Protein AF-A0A7C1C1Z9-F1 (afdb_monomer_lite)

Sequence (190 aa):
MNNARRAIGIFIRGLFMGAADIIPGISGGTIAFITGIYEELVFAIKSIDLRIVFYLPLAIVNERYYRRFKEGLRSINFAFLLPLLAGIVLSFLSLVHIVGFLIDNYRVSLYAFFFGLILSSAFVLYARVEHKSFLHLIPVLLGFLFAYVFLGFEGLELNHTLPIIFISGAVTICAMILPGISGAFILLFL

Structure (mmCIF, N/CA/C/O backbone):
data_AF-A0A7C1C1Z9-F1
#
_entry.id   AF-A0A7C1C1Z9-F1
#
loop_
_atom_site.group_PDB
_atom_site.id
_atom_site.type_symbol
_atom_site.label_atom_id
_atom_site.label_alt_id
_atom_site.label_comp_id
_atom_site.label_asym_id
_atom_site.label_entity_id
_atom_site.label_seq_id
_atom_site.pdbx_PDB_ins_code
_atom_site.Cartn_x
_atom_site.Cartn_y
_atom_site.Cartn_z
_atom_site.occupancy
_atom_site.B_iso_or_equiv
_atom_site.auth_seq_id
_atom_site.auth_comp_id
_atom_site.auth_asym_id
_atom_site.auth_atom_id
_atom_site.pdbx_PDB_model_num
ATOM 1 N N . MET A 1 1 ? -26.655 -5.960 2.783 1.00 56.50 1 MET A N 1
ATOM 2 C CA . MET A 1 1 ? -25.653 -6.976 2.372 1.00 56.50 1 MET A CA 1
ATOM 3 C C . MET A 1 1 ? -25.352 -7.854 3.580 1.00 56.50 1 MET A C 1
ATOM 5 O O . MET A 1 1 ? -25.094 -7.284 4.628 1.00 56.50 1 MET A O 1
ATOM 9 N N . ASN A 1 2 ? -25.398 -9.190 3.483 1.00 77.50 2 ASN A N 1
ATOM 10 C CA . ASN A 1 2 ? -24.993 -10.050 4.609 1.00 77.50 2 ASN A CA 1
ATOM 11 C C . ASN A 1 2 ? -23.553 -9.723 5.028 1.00 77.50 2 ASN A C 1
ATOM 13 O O . ASN A 1 2 ? -22.681 -9.629 4.160 1.00 77.50 2 ASN A O 1
ATOM 17 N N . ASN A 1 3 ? -23.300 -9.602 6.336 1.00 83.81 3 ASN A N 1
ATOM 18 C CA . ASN A 1 3 ? -21.974 -9.278 6.882 1.00 83.81 3 ASN A CA 1
ATOM 19 C C . ASN A 1 3 ? -20.881 -10.216 6.342 1.00 83.81 3 ASN A C 1
ATOM 21 O O . ASN A 1 3 ? -19.809 -9.753 5.963 1.00 83.81 3 ASN A O 1
ATOM 25 N N . ALA A 1 4 ? -21.193 -11.506 6.176 1.00 88.75 4 ALA A N 1
ATOM 26 C CA . ALA A 1 4 ? -20.287 -12.482 5.570 1.00 88.75 4 ALA A CA 1
ATOM 27 C C . ALA A 1 4 ? -19.948 -12.167 4.100 1.00 88.75 4 ALA A C 1
ATOM 29 O O . ALA A 1 4 ? -18.786 -12.197 3.714 1.00 88.75 4 ALA A O 1
ATOM 30 N N . ARG A 1 5 ? -20.939 -11.799 3.272 1.00 92.25 5 ARG A N 1
ATOM 31 C CA . ARG A 1 5 ? -20.701 -11.454 1.856 1.00 92.25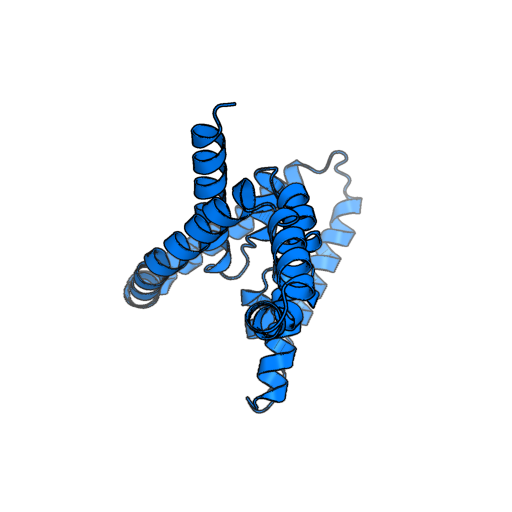 5 ARG A CA 1
ATOM 32 C C . ARG A 1 5 ? -19.828 -10.210 1.718 1.00 92.25 5 ARG A C 1
ATOM 34 O O . ARG A 1 5 ? -18.970 -10.160 0.842 1.00 92.25 5 ARG A O 1
ATOM 41 N N . ARG A 1 6 ? -20.029 -9.217 2.592 1.00 94.06 6 ARG A N 1
ATOM 42 C CA . ARG A 1 6 ? -19.183 -8.019 2.632 1.00 94.06 6 ARG A CA 1
ATOM 43 C C . ARG A 1 6 ? -17.751 -8.372 3.032 1.00 94.06 6 ARG A C 1
ATOM 45 O O . ARG A 1 6 ? -16.834 -7.965 2.330 1.00 94.06 6 ARG A O 1
ATOM 52 N N . ALA A 1 7 ? -17.573 -9.160 4.094 1.00 95.19 7 ALA A N 1
ATOM 53 C CA . ALA A 1 7 ? -16.256 -9.592 4.558 1.00 95.19 7 ALA A CA 1
ATOM 54 C C . ALA A 1 7 ? -15.487 -10.362 3.473 1.00 95.19 7 ALA A C 1
ATOM 56 O O . ALA A 1 7 ? -14.336 -10.039 3.206 1.00 95.19 7 ALA A O 1
ATOM 57 N N . ILE A 1 8 ? -16.143 -11.297 2.776 1.00 96.25 8 ILE A N 1
ATOM 58 C CA . ILE A 1 8 ? -15.551 -12.018 1.636 1.00 96.25 8 ILE A CA 1
ATOM 59 C C . ILE A 1 8 ? -15.152 -11.041 0.522 1.00 96.25 8 ILE A C 1
ATOM 61 O O . ILE A 1 8 ? -14.049 -11.119 -0.009 1.00 96.25 8 ILE A O 1
ATOM 65 N N . GLY A 1 9 ? -16.021 -10.083 0.187 1.00 96.56 9 GLY A N 1
ATOM 66 C CA . GLY A 1 9 ? -15.712 -9.073 -0.824 1.00 96.56 9 GLY A CA 1
ATOM 67 C C . GLY A 1 9 ? -14.519 -8.186 -0.451 1.00 96.56 9 GLY A C 1
ATOM 68 O O . GLY A 1 9 ? -13.752 -7.801 -1.331 1.00 96.56 9 GLY A O 1
ATOM 69 N N . ILE A 1 10 ? -14.355 -7.845 0.827 1.00 97.31 10 ILE A N 1
ATOM 70 C CA . ILE A 1 10 ? -13.206 -7.072 1.318 1.00 97.31 10 ILE A CA 1
ATOM 71 C C . ILE A 1 10 ? -11.943 -7.937 1.305 1.00 97.31 10 ILE A C 1
ATOM 73 O O . ILE A 1 10 ? -10.908 -7.487 0.830 1.00 97.31 10 ILE A O 1
ATOM 77 N N . PHE A 1 11 ? -12.044 -9.191 1.739 1.00 97.62 11 PHE A N 1
ATOM 78 C CA . PHE A 1 11 ? -10.947 -10.154 1.698 1.00 97.62 11 PHE A CA 1
ATOM 79 C C . PHE A 1 11 ? -10.398 -10.350 0.281 1.00 97.62 11 PHE A C 1
ATOM 81 O O . PHE A 1 11 ? -9.191 -10.266 0.074 1.00 97.62 11 PHE A O 1
ATOM 88 N N . ILE A 1 12 ? -11.274 -10.518 -0.714 1.00 96.81 12 ILE A N 1
ATOM 89 C CA . ILE A 1 12 ? -10.872 -10.642 -2.123 1.00 96.81 12 ILE A CA 1
ATOM 90 C C . ILE A 1 12 ? -10.154 -9.378 -2.611 1.00 96.81 12 ILE A C 1
ATOM 92 O O . ILE A 1 12 ? -9.135 -9.472 -3.289 1.00 96.81 12 ILE A O 1
ATOM 96 N N . ARG A 1 13 ? -10.639 -8.185 -2.246 1.00 95.69 13 ARG A N 1
ATOM 97 C CA . ARG A 1 13 ? -9.932 -6.933 -2.563 1.00 95.69 13 ARG A CA 1
ATOM 98 C C . ARG A 1 13 ? -8.566 -6.875 -1.879 1.00 95.69 13 ARG A C 1
ATOM 100 O O . ARG A 1 13 ? -7.605 -6.470 -2.518 1.00 95.69 13 ARG A O 1
ATOM 107 N N . GLY A 1 14 ? -8.471 -7.351 -0.638 1.00 96.31 14 GLY A N 1
ATOM 108 C CA . GLY A 1 14 ? -7.210 -7.513 0.082 1.00 96.31 14 GLY A CA 1
ATOM 109 C C . GLY A 1 14 ? -6.233 -8.436 -0.647 1.00 96.31 14 GLY A C 1
ATOM 110 O O . GLY A 1 14 ? -5.059 -8.099 -0.754 1.00 96.31 14 GLY A O 1
ATOM 111 N N . LEU A 1 15 ? -6.711 -9.544 -1.230 1.00 95.56 15 LEU A N 1
ATOM 112 C CA . LEU A 1 15 ? -5.870 -10.423 -2.049 1.00 95.56 15 LEU A CA 1
ATOM 113 C C . LEU A 1 15 ? -5.268 -9.676 -3.247 1.00 95.56 15 LEU A C 1
ATOM 115 O O . LEU A 1 15 ? -4.060 -9.749 -3.473 1.00 95.56 15 LEU A O 1
ATOM 119 N N . PHE A 1 16 ? -6.096 -8.935 -3.989 1.00 92.25 16 PHE A N 1
ATOM 120 C CA . PHE A 1 16 ? -5.635 -8.138 -5.130 1.00 92.25 16 PHE A CA 1
ATOM 121 C C . PHE A 1 16 ? -4.683 -7.013 -4.716 1.00 92.25 16 PHE A C 1
ATOM 123 O O . PHE A 1 16 ? -3.710 -6.763 -5.421 1.00 92.25 16 PHE A O 1
ATOM 130 N N . MET A 1 17 ? -4.931 -6.360 -3.577 1.00 92.94 17 MET A N 1
ATOM 131 C CA . MET A 1 17 ? -4.020 -5.351 -3.030 1.00 92.94 17 MET A CA 1
ATOM 132 C C . MET A 1 17 ? -2.659 -5.958 -2.677 1.00 92.94 17 MET A C 1
ATOM 134 O O . MET A 1 17 ? -1.643 -5.462 -3.148 1.00 92.94 17 MET A O 1
ATOM 138 N N . GLY A 1 18 ? -2.632 -7.072 -1.937 1.00 91.44 18 GLY A N 1
ATOM 139 C CA . GLY A 1 18 ? -1.377 -7.746 -1.588 1.00 91.44 18 GLY A CA 1
ATOM 140 C C . GLY A 1 18 ? -0.624 -8.280 -2.809 1.00 91.44 18 GLY A C 1
ATOM 141 O O . GLY A 1 18 ? 0.600 -8.248 -2.834 1.00 91.44 18 GLY A O 1
ATOM 142 N N . ALA A 1 19 ? -1.344 -8.705 -3.854 1.00 88.31 19 ALA A N 1
ATOM 143 C CA . ALA A 1 19 ? -0.731 -9.138 -5.108 1.00 88.31 19 ALA A CA 1
ATOM 144 C C . ALA A 1 19 ? -0.084 -7.965 -5.851 1.00 88.31 19 ALA A C 1
ATOM 146 O O . ALA A 1 19 ? 1.013 -8.101 -6.386 1.00 88.31 19 ALA A O 1
ATOM 147 N N . ALA A 1 20 ? -0.758 -6.812 -5.864 1.00 85.38 20 ALA A N 1
ATOM 148 C CA . ALA A 1 20 ? -0.242 -5.587 -6.456 1.00 85.38 20 ALA A CA 1
ATOM 149 C C . ALA A 1 20 ? 1.023 -5.086 -5.747 1.00 85.38 20 ALA A C 1
ATOM 151 O O . ALA A 1 20 ? 1.965 -4.704 -6.429 1.00 85.38 20 ALA A O 1
ATOM 152 N N . ASP A 1 21 ? 1.075 -5.137 -4.414 1.00 85.44 21 ASP A N 1
ATOM 153 C CA . ASP A 1 21 ? 2.209 -4.605 -3.643 1.00 85.44 21 ASP A CA 1
ATOM 154 C C . ASP A 1 21 ? 3.501 -5.435 -3.767 1.00 85.44 21 ASP A C 1
ATOM 156 O O . ASP A 1 21 ? 4.585 -4.923 -3.492 1.00 85.44 21 ASP A O 1
ATOM 160 N N . ILE A 1 22 ? 3.420 -6.694 -4.216 1.00 81.25 22 ILE A N 1
ATOM 161 C CA . ILE A 1 22 ? 4.606 -7.517 -4.530 1.00 81.25 22 ILE A CA 1
ATOM 162 C C . ILE A 1 22 ? 5.261 -7.072 -5.843 1.00 81.25 22 ILE A C 1
ATOM 164 O O . ILE A 1 22 ? 6.452 -7.300 -6.056 1.00 81.25 22 ILE A O 1
ATOM 168 N N . ILE A 1 23 ? 4.487 -6.466 -6.742 1.00 75.31 23 ILE A N 1
ATOM 169 C CA . ILE A 1 23 ? 4.902 -6.172 -8.108 1.00 75.31 23 ILE A CA 1
ATOM 170 C C . ILE A 1 23 ? 5.352 -4.708 -8.184 1.00 75.31 23 ILE A C 1
ATOM 172 O O . ILE A 1 23 ? 4.515 -3.808 -8.070 1.00 75.31 23 ILE A O 1
ATOM 176 N N . PRO A 1 24 ? 6.642 -4.427 -8.443 1.00 69.38 24 PRO A N 1
ATOM 177 C CA . PRO A 1 24 ? 7.110 -3.055 -8.598 1.00 69.38 24 PRO A CA 1
ATOM 178 C C . PRO A 1 24 ? 6.339 -2.333 -9.710 1.00 69.38 24 PRO A C 1
ATOM 180 O O . PRO A 1 24 ? 6.188 -2.852 -10.816 1.00 69.38 24 PRO A O 1
ATOM 183 N N . GLY A 1 25 ? 5.842 -1.130 -9.415 1.00 69.56 25 GLY A N 1
ATOM 184 C CA . GLY A 1 25 ? 5.076 -0.319 -10.370 1.00 69.56 25 GLY A CA 1
ATOM 185 C C . GLY A 1 25 ? 3.562 -0.561 -10.368 1.00 69.56 25 GLY A C 1
ATOM 186 O O . GLY A 1 25 ? 2.833 0.203 -11.000 1.00 69.56 25 GLY A O 1
ATOM 187 N N . ILE A 1 26 ? 3.062 -1.548 -9.618 1.00 77.69 26 ILE A N 1
ATOM 188 C CA . ILE A 1 26 ? 1.636 -1.670 -9.283 1.00 77.69 26 ILE A CA 1
ATOM 189 C C . ILE A 1 26 ? 1.466 -1.244 -7.812 1.00 77.69 26 ILE A C 1
ATOM 191 O O . ILE A 1 26 ? 2.348 -1.459 -6.985 1.00 77.69 26 ILE A O 1
ATOM 195 N N . SER A 1 27 ? 0.378 -0.538 -7.491 1.00 83.25 27 SER A N 1
ATOM 196 C CA . SER A 1 27 ? 0.114 -0.006 -6.144 1.00 83.25 27 SER A CA 1
ATOM 197 C C . SER A 1 27 ? -1.179 -0.593 -5.585 1.00 83.25 27 SER A C 1
ATOM 199 O O . SER A 1 27 ? -2.242 -0.468 -6.210 1.00 83.25 27 SER A O 1
ATOM 201 N N . GLY A 1 28 ? -1.113 -1.199 -4.397 1.00 88.50 28 GLY A N 1
ATOM 202 C CA . GLY A 1 28 ? -2.283 -1.662 -3.654 1.00 88.50 28 GLY A CA 1
ATOM 203 C C . GLY A 1 28 ? -3.275 -0.530 -3.364 1.00 88.50 28 GLY A C 1
ATOM 204 O O . GLY A 1 28 ? -4.486 -0.744 -3.447 1.00 88.50 28 GLY A O 1
ATOM 205 N N . GLY A 1 29 ? -2.796 0.701 -3.151 1.00 88.56 29 GLY A N 1
ATOM 206 C CA . GLY A 1 29 ? -3.636 1.900 -3.033 1.00 88.56 29 GLY A CA 1
ATOM 207 C C . GLY A 1 29 ? -4.470 2.175 -4.293 1.00 88.56 29 GLY A C 1
ATOM 208 O O . GLY A 1 29 ? -5.658 2.494 -4.200 1.00 88.56 29 GLY A O 1
ATOM 209 N N . THR A 1 30 ? -3.905 1.953 -5.487 1.00 86.50 30 THR A N 1
ATOM 210 C CA . THR A 1 30 ? -4.650 2.037 -6.759 1.00 86.50 30 THR A CA 1
ATOM 211 C C . THR A 1 30 ? -5.723 0.958 -6.856 1.00 86.50 30 THR A C 1
ATOM 213 O O . THR A 1 30 ? -6.846 1.243 -7.274 1.00 86.50 30 THR A O 1
ATOM 216 N N . ILE A 1 31 ? -5.418 -0.275 -6.441 1.00 89.50 31 ILE A N 1
ATOM 217 C CA . ILE A 1 31 ? -6.410 -1.359 -6.401 1.00 89.50 31 ILE A CA 1
ATOM 218 C C . ILE A 1 31 ? -7.541 -1.011 -5.430 1.00 89.50 31 ILE A C 1
ATOM 220 O O . ILE A 1 31 ? -8.714 -1.164 -5.779 1.00 89.50 31 ILE A O 1
ATOM 224 N N . ALA A 1 32 ? -7.224 -0.484 -4.247 1.00 92.38 32 ALA A N 1
ATOM 225 C CA . ALA A 1 32 ? -8.223 -0.018 -3.289 1.00 92.38 32 ALA A CA 1
ATOM 226 C C . ALA A 1 32 ? -9.127 1.070 -3.892 1.00 92.38 32 ALA A C 1
ATOM 228 O O . ALA A 1 32 ? -10.346 1.037 -3.700 1.00 92.38 32 ALA A O 1
ATOM 229 N N . PHE A 1 33 ? -8.550 2.000 -4.659 1.00 87.94 33 PHE A N 1
ATOM 230 C CA . PHE A 1 33 ? -9.286 3.076 -5.324 1.00 87.94 33 PHE A CA 1
ATOM 231 C C . PHE A 1 33 ? -10.206 2.545 -6.427 1.00 87.94 33 PHE A C 1
ATOM 233 O O . PHE A 1 33 ? -11.409 2.800 -6.408 1.00 87.94 33 PHE A O 1
ATOM 240 N N . ILE A 1 34 ? -9.676 1.732 -7.346 1.00 85.19 34 ILE A N 1
ATOM 241 C CA . ILE A 1 34 ? -10.447 1.157 -8.460 1.00 85.19 34 ILE A CA 1
ATOM 242 C C . ILE A 1 34 ? -11.571 0.246 -7.950 1.00 85.19 34 ILE A C 1
ATOM 244 O O . ILE A 1 34 ? -12.660 0.231 -8.523 1.00 85.19 34 ILE A O 1
ATOM 248 N N . THR A 1 35 ? -11.333 -0.497 -6.866 1.00 89.62 35 THR A N 1
ATOM 249 C CA . THR A 1 35 ? -12.324 -1.414 -6.274 1.00 89.62 35 THR A CA 1
ATOM 250 C C . THR A 1 35 ? -13.298 -0.741 -5.299 1.00 89.62 35 THR A C 1
ATOM 252 O O . THR A 1 35 ? -14.187 -1.423 -4.767 1.00 89.62 35 THR A O 1
ATOM 255 N N . GLY A 1 36 ? -13.152 0.574 -5.085 1.00 90.38 36 GLY A N 1
ATOM 256 C CA . GLY A 1 36 ? -14.073 1.421 -4.325 1.00 90.38 36 GLY A CA 1
ATOM 257 C C . GLY A 1 36 ? -13.953 1.333 -2.801 1.00 90.38 36 GLY A C 1
ATOM 258 O O . GLY A 1 36 ? -14.889 1.720 -2.111 1.00 90.38 36 GLY A O 1
ATOM 259 N N . ILE A 1 37 ? -12.845 0.809 -2.264 1.00 95.00 37 ILE A N 1
ATOM 260 C CA . ILE A 1 37 ? -12.626 0.676 -0.808 1.00 95.00 37 ILE A CA 1
ATOM 261 C C . ILE A 1 37 ? -11.591 1.652 -0.243 1.00 95.00 37 ILE A C 1
ATOM 263 O O . ILE A 1 37 ? -11.343 1.634 0.959 1.00 95.00 37 ILE A O 1
ATOM 267 N N . TYR A 1 38 ? -10.984 2.487 -1.088 1.00 92.94 38 TYR A N 1
ATOM 268 C CA . TYR A 1 38 ? -9.926 3.416 -0.686 1.00 92.94 38 TYR A CA 1
ATOM 269 C C . TYR A 1 38 ? -10.350 4.365 0.438 1.00 92.94 38 TYR A C 1
ATOM 271 O O . TYR A 1 38 ? -9.675 4.444 1.458 1.00 92.94 38 TYR A O 1
ATOM 279 N N . GLU A 1 39 ? -11.501 5.022 0.297 1.00 92.31 39 GLU A N 1
ATOM 280 C CA . GLU A 1 39 ? -12.005 5.931 1.331 1.00 92.31 39 GLU A CA 1
ATOM 281 C C . GLU A 1 39 ? -12.230 5.194 2.656 1.00 92.31 39 GLU A C 1
ATOM 283 O O . GLU A 1 39 ? -11.778 5.639 3.709 1.00 92.31 39 GLU A O 1
ATOM 288 N N . GLU A 1 40 ? -12.863 4.016 2.614 1.00 94.50 40 GLU A N 1
ATOM 289 C CA . GLU A 1 40 ? -13.096 3.213 3.817 1.00 94.50 40 GLU A CA 1
ATOM 290 C C . GLU A 1 40 ? -11.776 2.774 4.473 1.00 94.50 40 GLU A C 1
ATOM 292 O O . GLU A 1 40 ? -11.679 2.799 5.699 1.00 94.50 40 GLU A O 1
ATOM 297 N N . LEU A 1 41 ? -10.746 2.455 3.682 1.00 93.50 41 LEU A N 1
ATOM 298 C CA . LEU A 1 41 ? -9.400 2.158 4.172 1.00 93.50 41 LEU A CA 1
ATOM 299 C C . LEU A 1 41 ? -8.778 3.354 4.895 1.00 93.50 41 LEU A C 1
ATOM 301 O O . LEU A 1 41 ? -8.327 3.205 6.032 1.00 93.50 41 LEU A O 1
ATOM 305 N N . VAL A 1 42 ? -8.785 4.535 4.274 1.00 92.88 42 VAL A N 1
ATOM 306 C CA . VAL A 1 42 ? -8.217 5.755 4.866 1.00 92.88 42 VAL A CA 1
ATOM 307 C C . VAL A 1 42 ? -8.951 6.119 6.158 1.00 92.88 42 VAL A C 1
ATOM 309 O O . VAL A 1 42 ? -8.309 6.384 7.177 1.00 92.88 42 VAL A O 1
ATOM 312 N N . PHE A 1 43 ? -10.287 6.069 6.165 1.00 92.94 43 PHE A N 1
ATOM 313 C CA . PHE A 1 43 ? -11.080 6.311 7.372 1.00 92.94 43 PHE A CA 1
ATOM 314 C C . PHE A 1 43 ? -10.832 5.255 8.457 1.00 92.94 43 PHE A C 1
ATOM 316 O O . PHE A 1 43 ? -10.710 5.613 9.631 1.00 92.94 43 PHE A O 1
ATOM 323 N N . ALA A 1 44 ? -10.718 3.976 8.088 1.00 92.06 44 ALA A N 1
ATOM 324 C CA . ALA A 1 44 ? -10.426 2.902 9.031 1.00 92.06 44 ALA A CA 1
ATOM 325 C C . ALA A 1 44 ? -9.046 3.080 9.677 1.00 92.06 44 ALA A C 1
ATOM 327 O O . ALA A 1 44 ? -8.944 2.971 10.896 1.00 92.06 44 ALA A O 1
ATOM 328 N N . ILE A 1 45 ? -8.011 3.427 8.906 1.00 90.56 45 ILE A N 1
ATOM 329 C CA . ILE A 1 45 ? -6.670 3.714 9.441 1.00 90.56 45 ILE A CA 1
ATOM 330 C C . ILE A 1 45 ? -6.705 4.959 10.338 1.00 90.56 45 ILE A C 1
ATOM 332 O O . ILE A 1 45 ? -6.208 4.920 11.461 1.00 90.56 45 ILE A O 1
ATOM 336 N N . LYS A 1 46 ? -7.357 6.042 9.894 1.00 90.19 46 LYS A N 1
ATOM 337 C CA . LYS A 1 46 ? -7.504 7.289 10.667 1.00 90.19 46 LYS A CA 1
ATOM 338 C C . LYS A 1 46 ? -8.214 7.081 12.012 1.00 90.19 46 LYS A C 1
ATOM 340 O O . LYS A 1 46 ? -7.949 7.814 12.961 1.00 90.19 46 LYS A O 1
ATOM 345 N N . SER A 1 47 ? -9.127 6.112 12.094 1.00 87.56 47 SER A N 1
ATOM 346 C CA . SER A 1 47 ? -9.885 5.791 13.314 1.00 87.56 47 SER A CA 1
ATOM 347 C C . SER A 1 47 ? -9.055 5.111 14.412 1.00 87.56 47 SER A C 1
ATOM 349 O O . SER A 1 47 ? -9.524 4.988 15.549 1.00 87.56 47 SER A O 1
ATOM 351 N N . ILE A 1 48 ? -7.831 4.677 14.090 1.00 88.69 48 ILE A N 1
ATOM 352 C CA . ILE A 1 48 ? -6.925 4.020 15.030 1.00 88.69 48 ILE A CA 1
ATOM 353 C C . ILE A 1 48 ? -6.265 5.084 15.910 1.00 88.69 48 ILE A C 1
ATOM 355 O O . ILE A 1 48 ? -5.374 5.818 15.488 1.00 88.69 48 ILE A O 1
ATOM 359 N N . ASP A 1 49 ? -6.687 5.141 17.170 1.00 86.75 49 ASP A N 1
ATOM 360 C CA . ASP A 1 49 ? -6.055 5.989 18.173 1.00 86.75 49 ASP A CA 1
ATOM 361 C C . ASP A 1 49 ? -4.774 5.327 18.707 1.00 86.75 49 ASP A C 1
ATOM 363 O O . ASP A 1 49 ? -4.829 4.356 19.464 1.00 86.75 49 ASP A O 1
ATOM 367 N N . LEU A 1 50 ? -3.604 5.872 18.358 1.00 86.38 50 LEU A N 1
ATOM 368 C CA . LEU A 1 50 ? -2.301 5.356 18.806 1.00 86.38 50 LEU A CA 1
ATOM 369 C C . LEU A 1 50 ? -2.137 5.365 20.335 1.00 86.38 50 LEU A C 1
ATOM 371 O O . LEU A 1 50 ? -1.320 4.613 20.873 1.00 86.38 50 LEU A O 1
ATOM 375 N N . ARG A 1 51 ? -2.944 6.149 21.067 1.00 86.75 51 ARG A N 1
ATOM 376 C CA . ARG A 1 51 ? -2.945 6.143 22.540 1.00 86.75 51 ARG A CA 1
ATOM 377 C C . ARG A 1 51 ? -3.330 4.784 23.121 1.00 86.75 51 ARG A C 1
ATOM 379 O O . ARG A 1 51 ? -2.962 4.488 24.258 1.00 86.75 51 ARG A O 1
ATOM 386 N N . ILE A 1 52 ? -4.003 3.935 22.339 1.00 85.44 52 ILE A N 1
ATOM 387 C CA . ILE A 1 52 ? -4.382 2.579 22.739 1.00 85.44 52 ILE A CA 1
ATOM 388 C C . ILE A 1 52 ? -3.169 1.728 23.144 1.00 85.44 52 ILE A C 1
ATOM 390 O O . ILE A 1 52 ? -3.277 0.914 24.060 1.00 85.44 52 ILE A O 1
ATOM 394 N N . VAL A 1 53 ? -2.003 1.968 22.528 1.00 86.00 53 VAL A N 1
ATOM 395 C CA . VAL A 1 53 ? -0.753 1.250 22.824 1.00 86.00 53 VAL A CA 1
ATOM 396 C C . VAL A 1 53 ? -0.253 1.588 24.228 1.00 86.00 53 VAL A C 1
ATOM 398 O O . VAL A 1 53 ? 0.174 0.699 24.957 1.00 86.00 53 VAL A O 1
ATOM 401 N N . PHE A 1 54 ? -0.382 2.848 24.656 1.00 86.25 54 PHE A N 1
ATOM 402 C CA . PHE A 1 54 ? -0.040 3.266 26.020 1.00 86.25 54 PHE A CA 1
ATOM 403 C C . PHE A 1 54 ? -1.065 2.785 27.051 1.00 86.25 54 PHE A C 1
ATOM 405 O O . PHE A 1 54 ? -0.714 2.511 28.198 1.00 86.25 54 PHE A O 1
ATOM 412 N N . TYR A 1 55 ? -2.336 2.664 26.658 1.00 85.62 55 TYR A N 1
ATOM 413 C CA . TYR A 1 55 ? -3.376 2.140 27.542 1.00 85.62 55 TYR A CA 1
ATOM 414 C C . TYR A 1 55 ? -3.260 0.634 27.764 1.00 85.62 55 TYR A C 1
ATOM 416 O O . TYR A 1 55 ? -3.686 0.177 28.817 1.00 85.62 55 TYR A O 1
ATOM 424 N N . LEU A 1 56 ? -2.657 -0.121 26.843 1.00 85.44 56 LEU A N 1
ATOM 425 C CA . LEU A 1 56 ? -2.515 -1.575 26.949 1.00 85.44 56 LEU A CA 1
ATOM 426 C C . LEU A 1 56 ? -1.807 -2.041 28.245 1.00 85.44 56 LEU A C 1
ATOM 428 O O . LEU A 1 56 ? -2.425 -2.804 28.988 1.00 85.44 56 LEU A O 1
ATOM 432 N N . PRO A 1 57 ? -0.581 -1.590 28.590 1.00 86.56 57 PRO A N 1
ATOM 433 C CA . PRO A 1 57 ? 0.075 -2.008 29.835 1.00 86.56 57 PRO A CA 1
ATOM 434 C C . PRO A 1 57 ? -0.636 -1.468 31.087 1.00 86.56 57 PRO A C 1
ATOM 436 O O . PRO A 1 57 ? -0.701 -2.145 32.110 1.00 86.56 57 PRO A O 1
ATOM 439 N N . LEU A 1 58 ? -1.221 -0.269 31.009 1.00 85.88 58 LEU A N 1
ATOM 440 C CA . LEU A 1 58 ? -1.920 0.374 32.130 1.00 85.88 58 LEU A CA 1
ATOM 441 C C . LEU A 1 58 ? -3.302 -0.241 32.405 1.00 85.88 58 LEU A C 1
ATOM 443 O O . LEU A 1 58 ? -3.781 -0.207 33.539 1.00 85.88 58 LEU A O 1
ATOM 447 N N . ALA A 1 59 ? -3.938 -0.819 31.384 1.00 83.19 59 ALA A N 1
ATOM 448 C CA . ALA A 1 59 ? -5.228 -1.493 31.479 1.00 83.19 59 ALA A CA 1
ATOM 449 C C . ALA A 1 59 ? -5.170 -2.760 32.340 1.00 83.19 59 ALA A C 1
ATOM 451 O O . ALA A 1 59 ? -6.183 -3.125 32.929 1.00 83.19 59 ALA A O 1
ATOM 452 N N . ILE A 1 60 ? -3.998 -3.396 32.444 1.00 84.06 60 ILE A N 1
ATOM 453 C CA . ILE A 1 60 ? -3.775 -4.572 33.300 1.00 84.06 60 ILE A CA 1
ATOM 454 C C . ILE A 1 60 ? -3.828 -4.180 34.785 1.00 84.06 60 ILE A C 1
ATOM 456 O O . ILE A 1 60 ? -4.253 -4.967 35.624 1.00 84.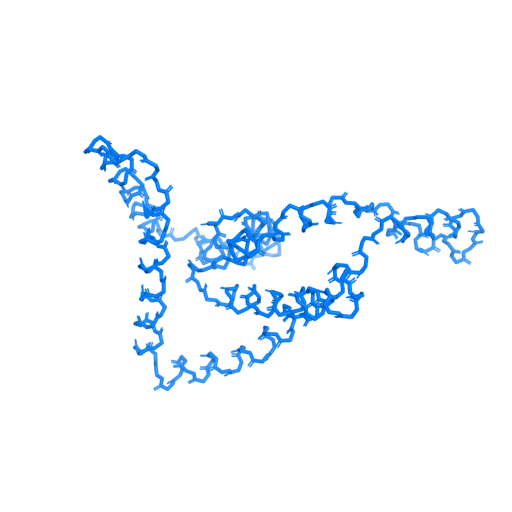06 60 ILE A O 1
ATOM 460 N N . VAL A 1 61 ? -3.422 -2.949 35.110 1.00 86.69 61 VAL A N 1
ATOM 461 C CA . VAL A 1 61 ? -3.242 -2.485 36.494 1.00 86.69 61 VAL A CA 1
ATOM 462 C C . VAL A 1 61 ? -4.446 -1.686 37.002 1.00 86.69 61 VAL A C 1
ATOM 464 O O . VAL A 1 61 ? -4.664 -1.597 38.208 1.00 86.69 61 VAL A O 1
ATOM 467 N N . ASN A 1 62 ? -5.235 -1.068 36.116 1.00 90.00 62 ASN A N 1
ATOM 468 C CA . ASN A 1 62 ? -6.261 -0.111 36.529 1.00 90.00 62 ASN A CA 1
ATOM 469 C C . ASN A 1 62 ? -7.500 -0.124 35.615 1.00 90.00 62 ASN A C 1
ATOM 471 O O . ASN A 1 62 ? -7.417 0.104 34.403 1.00 90.00 62 ASN A O 1
ATOM 475 N N . GLU A 1 63 ? -8.679 -0.293 36.228 1.00 87.19 63 GLU A N 1
ATOM 476 C CA . GLU A 1 63 ? -9.975 -0.359 35.537 1.00 87.19 63 GLU A CA 1
ATOM 477 C C . GLU A 1 63 ? -10.290 0.865 34.666 1.00 87.19 63 GLU A C 1
ATOM 479 O O . GLU A 1 63 ? -10.966 0.750 33.639 1.00 87.19 63 GLU A O 1
ATOM 484 N N . ARG A 1 64 ? -9.811 2.056 35.045 1.00 87.56 64 ARG A N 1
ATOM 485 C CA . ARG A 1 64 ? -10.013 3.279 34.256 1.00 87.56 64 ARG A CA 1
ATOM 486 C C . ARG A 1 64 ? -9.310 3.178 32.902 1.00 87.56 64 ARG A C 1
ATOM 488 O O . ARG A 1 64 ? -9.886 3.569 31.887 1.00 87.56 64 ARG A O 1
ATOM 495 N N . TYR A 1 65 ? -8.084 2.658 32.881 1.00 86.75 65 TYR A N 1
ATOM 496 C CA . TYR A 1 65 ? -7.329 2.466 31.642 1.00 86.75 65 TYR A CA 1
ATOM 497 C C . TYR A 1 65 ? -7.877 1.290 30.834 1.00 86.75 65 TYR A C 1
ATOM 499 O O . TYR A 1 65 ? -7.925 1.385 29.611 1.00 86.75 65 TYR A O 1
ATOM 507 N N . TYR A 1 66 ? -8.407 0.256 31.495 1.00 87.31 66 TYR A N 1
ATOM 508 C CA . TYR A 1 66 ? -9.126 -0.827 30.821 1.00 87.31 66 TYR A CA 1
ATOM 509 C C . TYR A 1 66 ? -10.350 -0.326 30.040 1.00 87.31 66 TYR A C 1
ATOM 511 O O . TYR A 1 66 ? -10.530 -0.687 28.875 1.00 87.31 66 TYR A O 1
ATOM 519 N N . ARG A 1 67 ? -11.167 0.563 30.628 1.00 87.50 67 ARG A N 1
ATOM 520 C CA . ARG A 1 67 ? -12.309 1.168 29.912 1.00 87.50 67 ARG A CA 1
ATOM 521 C C . ARG A 1 67 ? -11.862 1.981 28.698 1.00 87.50 67 ARG A C 1
ATOM 523 O O . ARG A 1 67 ? -12.399 1.767 27.616 1.00 87.50 67 ARG A O 1
ATOM 530 N N . ARG A 1 68 ?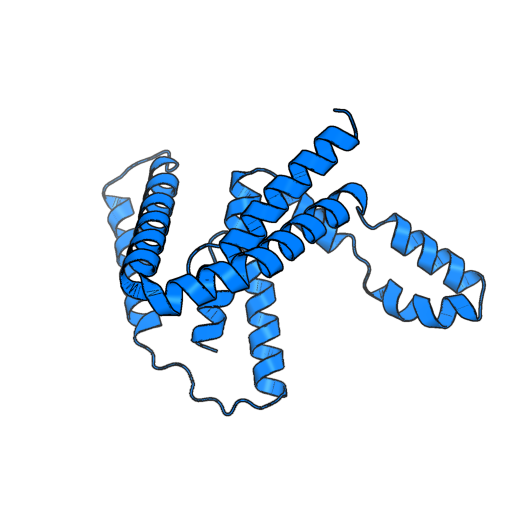 -10.842 2.835 28.849 1.00 86.81 68 ARG A N 1
ATOM 531 C CA . ARG A 1 68 ? -10.286 3.638 27.741 1.00 86.81 68 ARG A CA 1
ATOM 532 C C . ARG A 1 68 ? -9.692 2.779 26.626 1.00 86.81 68 ARG A C 1
ATOM 534 O O . ARG A 1 68 ? -9.892 3.072 25.453 1.00 86.81 68 ARG A O 1
ATOM 541 N N . PHE A 1 69 ? -9.003 1.698 26.982 1.00 87.06 69 PHE A N 1
ATOM 542 C CA . PHE A 1 69 ? -8.497 0.721 26.023 1.00 87.06 69 PHE A CA 1
ATOM 543 C C . PHE A 1 69 ? -9.642 0.055 25.245 1.00 87.06 69 PHE A C 1
ATOM 545 O O . PHE A 1 69 ? -9.610 -0.010 24.018 1.00 87.06 69 PHE A O 1
ATOM 552 N N . LYS A 1 70 ? -10.702 -0.377 25.942 1.00 87.31 70 LYS A N 1
ATOM 553 C CA . LYS A 1 70 ? -11.884 -0.992 25.320 1.00 87.31 70 LYS A CA 1
ATOM 554 C C . LYS A 1 70 ? -12.649 -0.023 24.413 1.00 87.31 70 LYS A C 1
ATOM 556 O O . LYS A 1 70 ? -13.142 -0.440 23.367 1.00 87.31 70 LYS A O 1
ATOM 561 N N . GLU A 1 71 ? -12.759 1.244 24.801 1.00 86.75 71 GLU A N 1
ATOM 562 C CA . GLU A 1 71 ? -13.334 2.308 23.968 1.00 86.75 71 GLU A CA 1
ATOM 563 C C . GLU A 1 71 ? -12.507 2.533 22.700 1.00 86.75 71 GLU A C 1
ATOM 565 O O . GLU A 1 71 ? -13.075 2.545 21.610 1.00 86.75 71 GLU A O 1
ATOM 570 N N . GLY A 1 72 ? -11.179 2.598 22.827 1.00 85.88 72 GLY A N 1
ATOM 571 C CA . GLY A 1 72 ? -10.277 2.681 21.679 1.00 85.88 72 GLY A CA 1
ATOM 572 C C . GLY A 1 72 ? -10.385 1.469 20.750 1.00 85.88 72 GLY A C 1
ATOM 573 O O . GLY A 1 72 ? -10.367 1.620 19.537 1.00 85.88 72 GLY A O 1
ATOM 574 N N . LEU A 1 73 ? -10.562 0.253 21.280 1.00 86.12 73 LEU A N 1
ATOM 575 C CA . LEU A 1 73 ? -10.744 -0.927 20.426 1.00 86.12 73 LEU A CA 1
ATOM 576 C C . LEU A 1 73 ? -12.077 -0.856 19.677 1.00 86.12 73 LEU A C 1
ATOM 578 O O . LEU A 1 73 ? -12.164 -1.245 18.518 1.00 86.12 73 LEU A O 1
ATOM 582 N N . ARG A 1 74 ? -13.126 -0.336 20.317 1.00 86.62 74 ARG A N 1
ATOM 583 C CA . ARG A 1 74 ? -14.441 -0.183 19.684 1.00 86.62 74 ARG A CA 1
ATOM 584 C C . ARG A 1 74 ? -14.460 0.863 18.570 1.00 86.62 74 ARG A C 1
ATOM 586 O O . ARG A 1 74 ? -15.346 0.777 17.725 1.00 86.62 74 ARG A O 1
ATOM 593 N N . SER A 1 75 ? -13.532 1.822 18.554 1.00 86.44 75 SER A N 1
ATOM 594 C CA . SER A 1 75 ? -13.447 2.806 17.467 1.00 86.44 75 SER A CA 1
ATOM 595 C C . SER A 1 75 ? -12.814 2.243 16.192 1.00 86.44 75 SER A C 1
ATOM 597 O O . SER A 1 75 ? -12.989 2.831 15.129 1.00 86.44 75 SER A O 1
ATOM 599 N N . ILE A 1 76 ? -12.119 1.103 16.274 1.00 90.44 76 ILE A N 1
ATOM 600 C CA . ILE A 1 76 ? -11.457 0.467 15.132 1.00 90.44 76 ILE A CA 1
ATOM 601 C C . ILE A 1 76 ? -12.478 -0.334 14.316 1.00 90.44 76 ILE A C 1
ATOM 603 O O . ILE A 1 76 ? -13.169 -1.219 14.830 1.00 90.44 76 ILE A O 1
ATOM 607 N N . ASN A 1 77 ? -12.532 -0.084 13.006 1.00 92.38 77 ASN A N 1
ATOM 608 C CA . ASN A 1 77 ? -13.380 -0.833 12.075 1.00 92.38 77 ASN A CA 1
ATOM 609 C C . ASN A 1 77 ? -12.801 -2.232 11.771 1.00 92.38 77 ASN A C 1
ATOM 611 O O . ASN A 1 77 ? -12.330 -2.514 10.666 1.00 92.38 77 ASN A O 1
ATOM 615 N N . PHE A 1 78 ? -12.844 -3.134 12.755 1.00 91.94 78 PHE A N 1
ATOM 616 C CA . PHE A 1 78 ? -12.358 -4.513 12.614 1.00 91.94 78 PHE A CA 1
ATOM 617 C C . PHE A 1 78 ? -13.104 -5.315 11.542 1.00 91.94 78 PHE A C 1
ATOM 619 O O . PHE A 1 78 ? -12.508 -6.182 10.906 1.00 91.94 78 PHE A O 1
ATOM 626 N N . ALA A 1 79 ? -14.384 -5.011 11.306 1.00 92.69 79 ALA A N 1
ATOM 627 C CA . ALA A 1 79 ? -15.188 -5.666 10.274 1.00 92.69 79 ALA A CA 1
ATOM 628 C C . ALA A 1 79 ? -14.658 -5.403 8.853 1.00 92.69 79 ALA A C 1
ATOM 630 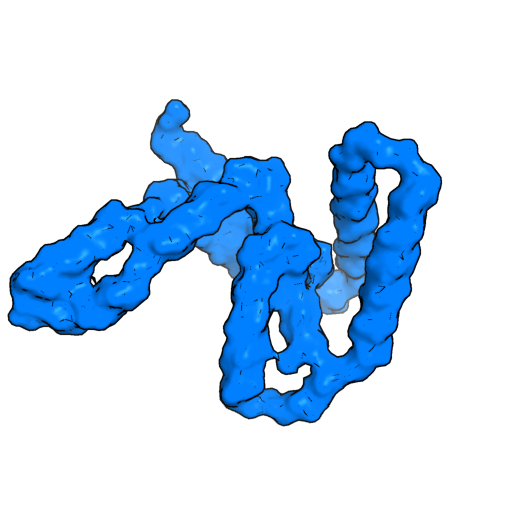O O . ALA A 1 79 ? -14.888 -6.213 7.955 1.00 92.69 79 ALA A O 1
ATOM 631 N N . PHE A 1 80 ? -13.946 -4.291 8.663 1.00 95.00 80 PHE A N 1
ATOM 632 C CA . PHE A 1 80 ? -13.248 -3.958 7.428 1.00 95.00 80 PHE A CA 1
ATOM 633 C C . PHE A 1 80 ? -11.776 -4.387 7.459 1.00 95.00 80 PHE A C 1
ATOM 635 O O . PHE A 1 80 ? -11.317 -5.078 6.550 1.00 95.00 80 PHE A O 1
ATOM 642 N N . LEU A 1 81 ? -11.043 -4.019 8.514 1.00 94.81 81 LEU A N 1
ATOM 643 C CA . LEU A 1 81 ? -9.592 -4.215 8.580 1.00 94.81 81 LEU A CA 1
ATOM 644 C C . LEU A 1 81 ? -9.191 -5.690 8.627 1.00 94.81 81 LEU A C 1
ATOM 646 O O . LEU A 1 81 ? -8.246 -6.067 7.943 1.00 94.81 81 LEU A O 1
ATOM 650 N N . LEU A 1 82 ? -9.895 -6.534 9.392 1.00 95.50 82 LEU A N 1
ATOM 651 C CA . LEU A 1 82 ? -9.491 -7.937 9.539 1.00 95.50 82 LEU A CA 1
ATOM 652 C C . LEU A 1 82 ? -9.589 -8.718 8.223 1.00 95.50 82 LEU A C 1
ATOM 654 O O . LEU A 1 82 ? -8.583 -9.316 7.843 1.00 95.50 82 LEU A O 1
ATOM 658 N N . PRO A 1 83 ? -10.721 -8.713 7.488 1.00 97.06 83 PRO A N 1
ATOM 659 C CA . PRO A 1 83 ? -10.777 -9.392 6.198 1.00 97.06 83 PRO A CA 1
ATOM 660 C C . PRO A 1 83 ? -9.774 -8.820 5.195 1.00 97.06 83 PRO A C 1
ATOM 662 O O . PRO A 1 83 ? -9.155 -9.587 4.463 1.00 97.06 83 PRO A O 1
ATOM 665 N N . LEU A 1 84 ? -9.585 -7.494 5.172 1.00 96.94 84 LEU A N 1
ATOM 666 C CA . LEU A 1 84 ? -8.659 -6.854 4.239 1.00 96.94 84 LEU A CA 1
ATOM 667 C C . LEU A 1 84 ? -7.215 -7.289 4.498 1.00 96.94 84 LEU A C 1
ATOM 669 O O . LEU A 1 84 ? -6.552 -7.778 3.586 1.00 96.94 84 LEU A O 1
ATOM 673 N N . LEU A 1 85 ? -6.753 -7.148 5.743 1.00 95.62 85 LEU A N 1
ATOM 674 C CA . LEU A 1 85 ? -5.402 -7.525 6.152 1.00 95.62 85 LEU A CA 1
ATOM 675 C C . LEU A 1 85 ? -5.171 -9.025 5.983 1.00 95.62 85 LEU A C 1
ATOM 677 O O . LEU A 1 85 ? -4.114 -9.416 5.501 1.00 95.62 85 LEU A O 1
ATOM 681 N N . ALA A 1 86 ? -6.160 -9.864 6.303 1.00 97.44 86 ALA A N 1
ATOM 682 C CA . ALA A 1 86 ? -6.068 -11.300 6.059 1.00 97.44 86 ALA A CA 1
ATOM 683 C C . ALA A 1 86 ? -5.872 -11.613 4.566 1.00 97.44 86 ALA A C 1
ATOM 685 O O . ALA A 1 86 ? -5.054 -12.465 4.228 1.00 97.44 86 ALA A O 1
ATOM 686 N N . GLY A 1 87 ? -6.575 -10.904 3.677 1.00 97.00 87 GLY A N 1
ATOM 687 C CA . GLY A 1 87 ? -6.385 -11.023 2.231 1.00 97.00 87 GLY A CA 1
ATOM 688 C C . GLY A 1 87 ? -4.992 -10.571 1.789 1.00 97.00 87 GLY A C 1
ATOM 689 O O . GLY A 1 87 ? -4.312 -11.304 1.078 1.00 97.00 87 GLY A O 1
ATOM 690 N N . ILE A 1 88 ? -4.535 -9.402 2.248 1.00 95.12 88 ILE A N 1
ATOM 691 C CA . ILE A 1 88 ? -3.204 -8.871 1.908 1.00 95.12 88 ILE A CA 1
ATOM 692 C C . ILE A 1 88 ? -2.110 -9.846 2.353 1.00 95.12 88 ILE A C 1
ATOM 694 O O . ILE A 1 88 ? -1.274 -10.238 1.543 1.00 95.12 88 ILE A O 1
ATOM 698 N N . VAL A 1 89 ? -2.149 -10.285 3.614 1.00 95.19 89 VAL A N 1
ATOM 699 C CA . VAL A 1 89 ? -1.156 -11.204 4.187 1.00 95.19 89 VAL A CA 1
ATOM 700 C C . VAL A 1 89 ? -1.178 -12.550 3.469 1.00 95.19 89 VAL A C 1
ATOM 702 O O . VAL A 1 89 ? -0.119 -13.053 3.102 1.00 95.19 89 VAL A O 1
ATOM 705 N N . LEU A 1 90 ? -2.357 -13.132 3.220 1.00 95.75 90 LEU A N 1
ATOM 706 C CA . LEU A 1 90 ? -2.443 -14.413 2.516 1.00 95.75 90 LEU A CA 1
ATOM 707 C C . LEU A 1 90 ? -1.897 -14.311 1.086 1.00 95.75 90 LEU A C 1
ATOM 709 O O . LEU A 1 90 ? -1.161 -15.194 0.646 1.00 95.75 90 LEU A O 1
ATOM 713 N N . SER A 1 91 ? -2.236 -13.238 0.370 1.00 93.75 91 SER A N 1
ATOM 714 C CA . SER A 1 91 ? -1.710 -12.978 -0.971 1.00 93.75 91 SER A CA 1
ATOM 715 C C . SER A 1 91 ? -0.196 -12.833 -0.949 1.00 93.75 91 SER A C 1
ATOM 717 O O . SER A 1 91 ? 0.493 -13.536 -1.679 1.00 93.75 91 SER A O 1
ATOM 719 N N . PHE A 1 92 ? 0.334 -12.020 -0.034 1.00 90.25 92 PHE A N 1
ATOM 720 C CA . PHE A 1 92 ? 1.769 -11.809 0.101 1.00 90.25 92 PHE A CA 1
ATOM 721 C C . PHE A 1 92 ? 2.523 -13.118 0.375 1.00 90.25 92 PHE A C 1
ATOM 723 O O . PHE A 1 92 ? 3.445 -13.471 -0.358 1.00 90.25 92 PHE A O 1
ATOM 730 N N . LEU A 1 93 ? 2.092 -13.887 1.380 1.00 92.00 93 LEU A N 1
ATOM 731 C CA . LEU A 1 93 ? 2.744 -15.144 1.761 1.00 92.00 93 LEU A CA 1
ATOM 732 C C . LEU A 1 93 ? 2.664 -16.216 0.664 1.00 92.00 93 LEU A C 1
ATOM 734 O O . LEU A 1 93 ? 3.609 -16.985 0.481 1.00 92.00 93 LEU A O 1
ATOM 738 N N . SER A 1 94 ? 1.550 -16.281 -0.067 1.00 90.62 94 SER A N 1
ATOM 739 C CA . SER A 1 94 ? 1.389 -17.254 -1.155 1.00 90.62 94 SER A CA 1
ATOM 740 C C . SER A 1 94 ? 2.183 -16.861 -2.400 1.00 90.62 94 SER A C 1
ATOM 742 O O . SER A 1 94 ? 2.907 -17.686 -2.959 1.00 90.62 94 SER A O 1
ATOM 744 N N . LEU A 1 95 ? 2.100 -15.599 -2.818 1.00 89.00 95 LEU A N 1
ATOM 745 C CA . LEU A 1 95 ? 2.716 -15.129 -4.052 1.00 89.00 95 LEU A CA 1
ATOM 746 C C . LEU A 1 95 ? 4.220 -14.916 -3.933 1.00 89.00 95 LEU A C 1
ATOM 748 O O . LEU A 1 95 ? 4.890 -15.062 -4.950 1.00 89.00 95 LEU A O 1
ATOM 752 N N . VAL A 1 96 ? 4.780 -14.636 -2.750 1.00 86.31 96 VAL A N 1
ATOM 753 C CA . VAL A 1 96 ? 6.236 -14.431 -2.622 1.00 86.31 96 VAL A CA 1
ATOM 754 C C . VAL A 1 96 ? 7.029 -15.651 -3.115 1.00 86.31 96 VAL A C 1
ATOM 756 O O . VAL A 1 96 ? 8.022 -15.501 -3.823 1.00 86.31 96 VAL A O 1
ATOM 759 N N . HIS A 1 97 ? 6.536 -16.864 -2.844 1.00 88.00 97 HIS A N 1
ATOM 760 C CA . HIS A 1 97 ? 7.153 -18.112 -3.298 1.00 88.00 97 HIS A CA 1
ATOM 761 C C . HIS A 1 97 ? 6.995 -18.316 -4.810 1.00 88.00 97 HIS A C 1
ATOM 763 O O . HIS A 1 97 ? 7.936 -18.722 -5.488 1.00 88.00 97 HIS A O 1
ATOM 769 N N . ILE A 1 98 ? 5.809 -18.010 -5.345 1.00 89.19 98 ILE A N 1
ATOM 770 C CA . ILE A 1 98 ? 5.504 -18.148 -6.775 1.00 89.19 98 ILE A CA 1
ATOM 771 C C . ILE A 1 98 ? 6.335 -17.155 -7.587 1.00 89.19 98 ILE A C 1
ATOM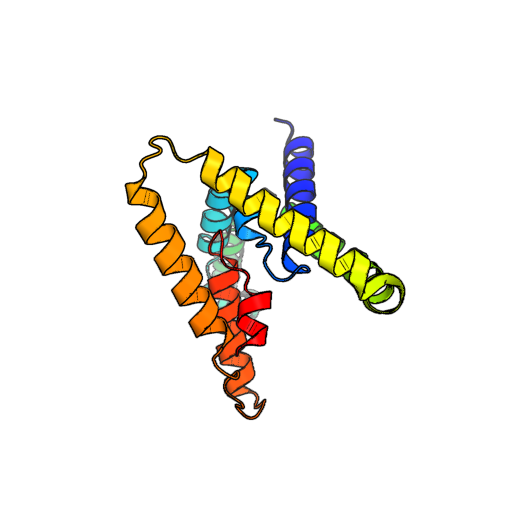 773 O O . ILE A 1 98 ? 6.970 -17.532 -8.568 1.00 89.19 98 ILE A O 1
ATOM 777 N N . VAL A 1 99 ? 6.352 -15.890 -7.173 1.00 85.25 99 VAL A N 1
ATOM 778 C CA . VAL A 1 99 ? 7.118 -14.829 -7.826 1.00 85.25 99 VAL A CA 1
ATOM 779 C C . VAL A 1 99 ? 8.610 -15.125 -7.732 1.00 85.25 99 VAL A C 1
ATOM 781 O O . VAL A 1 99 ? 9.284 -15.017 -8.750 1.00 85.25 99 VAL A O 1
ATOM 784 N N . GLY A 1 100 ? 9.113 -15.580 -6.578 1.00 86.25 100 GLY A N 1
ATOM 785 C CA . GLY A 1 100 ? 10.502 -16.031 -6.442 1.00 86.25 100 GLY A CA 1
ATOM 786 C C . GLY A 1 100 ? 10.855 -17.123 -7.456 1.00 86.25 100 GLY A C 1
ATOM 787 O O . GLY A 1 100 ? 11.772 -16.955 -8.256 1.00 86.25 100 GLY A O 1
ATOM 788 N N . PHE A 1 101 ? 10.039 -18.179 -7.533 1.00 91.19 101 PHE A N 1
ATOM 789 C CA . PHE A 1 101 ? 10.216 -19.242 -8.526 1.00 91.19 101 PHE A CA 1
ATOM 790 C C . PHE A 1 101 ? 10.194 -18.721 -9.977 1.00 91.19 101 PHE A C 1
ATOM 792 O O . PHE A 1 101 ? 11.002 -19.151 -10.805 1.00 91.19 101 PHE A O 1
ATOM 799 N N . LEU A 1 102 ? 9.293 -17.788 -10.303 1.00 90.12 102 LEU A N 1
ATOM 800 C CA . LEU A 1 102 ? 9.196 -17.191 -11.639 1.00 90.12 102 LEU A CA 1
ATOM 801 C C . LEU A 1 102 ? 10.375 -16.261 -11.959 1.00 90.12 102 LEU A C 1
ATOM 803 O O . LEU A 1 102 ? 10.784 -16.205 -13.116 1.00 90.12 102 LEU A O 1
ATOM 807 N N . ILE A 1 103 ? 10.944 -15.561 -10.977 1.00 86.38 103 ILE A N 1
ATOM 808 C CA . ILE A 1 103 ? 12.159 -14.750 -11.158 1.00 86.38 103 ILE A CA 1
ATOM 809 C C . ILE A 1 103 ? 13.357 -15.646 -11.490 1.00 86.38 103 ILE A C 1
ATOM 811 O O . ILE A 1 103 ? 14.173 -15.276 -12.340 1.00 86.38 103 ILE A O 1
ATOM 815 N N . ASP A 1 104 ? 13.447 -16.816 -10.858 1.00 92.56 104 ASP A N 1
ATOM 816 C CA . ASP A 1 104 ? 14.565 -17.742 -11.050 1.00 92.56 104 ASP A CA 1
ATOM 817 C C . ASP A 1 104 ? 14.462 -18.521 -12.370 1.00 92.56 104 ASP A C 1
ATOM 819 O O . ASP A 1 104 ? 15.471 -18.733 -13.039 1.00 92.56 104 ASP A O 1
ATOM 823 N N . ASN A 1 105 ? 13.248 -18.904 -12.785 1.00 96.06 105 ASN A N 1
ATOM 824 C CA . ASN A 1 105 ? 13.041 -19.796 -13.936 1.00 96.06 105 ASN A CA 1
ATOM 825 C C . ASN A 1 105 ? 12.489 -19.094 -15.192 1.00 96.06 105 ASN A C 1
ATOM 827 O O . ASN A 1 105 ? 12.703 -19.565 -16.306 1.00 96.06 105 ASN A O 1
ATOM 831 N N . TYR A 1 106 ? 11.775 -17.973 -15.039 1.00 93.69 106 TYR A N 1
ATOM 832 C CA . TYR A 1 106 ? 11.004 -17.318 -16.110 1.00 93.69 106 TYR A CA 1
ATOM 833 C C . TYR A 1 106 ? 11.110 -15.783 -16.082 1.00 93.69 106 TYR A C 1
ATOM 835 O O . TYR A 1 106 ? 10.157 -15.079 -16.429 1.00 93.69 106 TYR A O 1
ATOM 843 N N . ARG A 1 107 ? 12.274 -15.246 -15.692 1.00 88.38 107 ARG A N 1
ATOM 844 C CA . ARG A 1 107 ? 12.511 -13.805 -15.480 1.00 88.38 107 ARG A CA 1
ATOM 845 C C . ARG A 1 107 ? 11.981 -12.905 -16.598 1.00 88.38 107 ARG A C 1
ATOM 847 O O . ARG A 1 107 ? 11.276 -11.937 -16.329 1.00 88.38 107 ARG A O 1
ATOM 854 N N . VAL A 1 108 ? 12.317 -13.226 -17.850 1.00 91.81 108 VAL A N 1
ATOM 855 C CA . VAL A 1 108 ? 11.937 -12.413 -19.018 1.00 91.81 108 VAL A CA 1
ATOM 856 C C . VAL A 1 108 ? 10.418 -12.384 -19.186 1.00 91.81 108 VAL A C 1
ATOM 858 O O . VAL A 1 108 ? 9.843 -11.312 -19.353 1.00 91.81 108 VAL A O 1
ATOM 861 N N . SER A 1 109 ? 9.757 -13.539 -19.077 1.00 91.88 109 SER A N 1
ATOM 862 C CA . SER A 1 109 ? 8.298 -13.646 -19.184 1.00 91.88 109 SER A CA 1
ATOM 863 C C . SER A 1 109 ? 7.587 -12.898 -18.059 1.00 91.88 109 SER A C 1
ATOM 865 O O . SER A 1 109 ? 6.595 -12.215 -18.307 1.00 91.88 109 SER A O 1
ATOM 867 N N . LEU A 1 110 ? 8.108 -12.988 -16.833 1.00 86.31 110 LEU A N 1
ATOM 868 C CA . LEU A 1 110 ? 7.553 -12.296 -15.673 1.00 86.31 110 LEU A CA 1
ATOM 869 C C . LEU A 1 110 ? 7.644 -10.770 -15.827 1.00 86.31 110 LEU A C 1
ATOM 871 O O . LEU A 1 110 ? 6.654 -10.068 -15.624 1.00 86.31 110 LEU A O 1
ATOM 875 N N . TYR A 1 111 ? 8.802 -10.250 -16.240 1.00 83.75 111 TYR A N 1
ATOM 876 C CA . TYR A 1 111 ? 8.958 -8.816 -16.490 1.00 83.75 111 TYR A CA 1
ATOM 877 C C . TYR A 1 111 ? 8.130 -8.333 -17.682 1.00 83.75 111 TYR A C 1
ATOM 879 O O . TYR A 1 111 ? 7.524 -7.267 -17.590 1.00 83.75 111 TYR A O 1
ATOM 887 N N . ALA A 1 112 ? 8.024 -9.115 -18.760 1.00 89.56 112 ALA A N 1
ATOM 888 C CA . ALA A 1 112 ? 7.148 -8.787 -19.885 1.00 89.56 112 ALA A CA 1
ATOM 889 C C . ALA A 1 112 ? 5.669 -8.726 -19.459 1.00 89.56 112 ALA A C 1
ATOM 891 O O . ALA A 1 112 ? 4.941 -7.818 -19.866 1.00 89.56 112 ALA A O 1
ATOM 892 N N . PHE A 1 113 ? 5.235 -9.648 -18.594 1.00 85.88 113 PHE A N 1
ATOM 893 C CA . PHE A 1 113 ? 3.891 -9.644 -18.020 1.00 85.88 113 PHE A CA 1
ATOM 894 C C . PHE A 1 113 ? 3.626 -8.379 -17.189 1.00 85.88 113 PHE A C 1
ATOM 896 O O . PHE A 1 113 ? 2.632 -7.689 -17.429 1.00 85.88 113 PHE A O 1
ATOM 903 N N . PHE A 1 114 ? 4.523 -8.022 -16.264 1.00 80.62 114 PHE A N 1
ATOM 904 C CA . PHE A 1 114 ? 4.370 -6.804 -15.458 1.00 80.62 114 PHE A CA 1
ATOM 905 C C . PHE A 1 114 ? 4.437 -5.527 -16.292 1.00 80.62 114 PHE A C 1
ATOM 907 O O . PHE A 1 114 ? 3.632 -4.621 -16.080 1.00 80.62 114 PHE A O 1
ATOM 914 N N . PHE A 1 115 ? 5.317 -5.472 -17.289 1.00 83.81 115 PHE A N 1
ATOM 915 C CA . PHE A 1 115 ? 5.362 -4.367 -18.242 1.00 83.81 115 PHE A CA 1
ATOM 916 C C . PHE A 1 115 ? 4.021 -4.195 -18.974 1.00 83.81 115 PHE A C 1
ATOM 918 O O . PHE A 1 115 ? 3.502 -3.081 -19.068 1.00 83.81 115 PHE A O 1
ATOM 925 N N . GLY A 1 116 ? 3.405 -5.301 -19.407 1.00 86.81 116 GLY A N 1
ATOM 926 C CA . GLY A 1 116 ? 2.062 -5.299 -19.988 1.00 86.81 116 GLY A CA 1
ATOM 927 C C . GLY A 1 116 ? 0.987 -4.773 -19.028 1.00 86.81 116 GLY A C 1
ATOM 928 O O . GLY A 1 116 ? 0.157 -3.956 -19.430 1.00 86.81 116 GLY A O 1
ATOM 929 N N . LEU A 1 117 ? 1.017 -5.176 -17.751 1.00 79.06 117 LEU A N 1
ATOM 930 C CA . LEU A 1 117 ? 0.090 -4.665 -16.730 1.00 79.06 117 LEU A CA 1
ATOM 931 C C . LEU A 1 117 ? 0.258 -3.159 -16.484 1.00 79.06 117 LEU A C 1
ATOM 933 O O . LEU A 1 117 ? -0.742 -2.443 -16.399 1.00 79.06 117 LEU A O 1
ATOM 937 N N . ILE A 1 118 ? 1.498 -2.665 -16.406 1.00 78.19 118 ILE A N 1
ATOM 938 C CA . ILE A 1 118 ? 1.796 -1.237 -16.219 1.00 78.19 118 ILE A CA 1
ATOM 939 C C . ILE A 1 118 ? 1.283 -0.425 -17.417 1.00 78.19 118 ILE A C 1
ATOM 941 O O . ILE A 1 118 ? 0.564 0.560 -17.227 1.00 78.19 118 ILE A O 1
ATOM 945 N N . LEU A 1 119 ? 1.565 -0.870 -18.648 1.00 83.69 119 LEU A N 1
ATOM 946 C CA . LEU A 1 119 ? 1.038 -0.242 -19.866 1.00 83.69 119 LEU A CA 1
ATOM 947 C C . LEU A 1 119 ? -0.495 -0.236 -19.894 1.00 83.69 119 LEU A C 1
ATOM 949 O O . LEU A 1 119 ? -1.108 0.786 -20.209 1.00 83.69 119 LEU A O 1
ATOM 953 N N . SER A 1 120 ? -1.126 -1.352 -19.523 1.00 81.38 120 SER A N 1
ATOM 954 C CA . SER A 1 120 ? -2.585 -1.445 -19.453 1.00 81.38 120 SER A CA 1
ATOM 955 C C . SER A 1 120 ? -3.170 -0.499 -18.401 1.00 81.38 120 SER A C 1
ATOM 957 O O . SER A 1 120 ? -4.210 0.110 -18.645 1.00 81.38 120 SER A O 1
ATOM 959 N N . SER A 1 121 ? -2.523 -0.351 -17.242 1.00 74.56 121 SER A N 1
ATOM 960 C CA . SER A 1 121 ? -2.941 0.584 -16.190 1.00 74.56 121 SER A CA 1
ATOM 961 C C . SER A 1 121 ? -2.896 2.033 -16.683 1.00 74.56 121 SER A C 1
ATOM 963 O O . SER A 1 121 ? -3.877 2.770 -16.542 1.00 74.56 121 SER A O 1
ATOM 965 N N . ALA A 1 122 ? -1.806 2.417 -17.355 1.00 78.00 122 ALA A N 1
ATOM 966 C CA . ALA A 1 122 ? -1.673 3.735 -17.971 1.00 78.00 122 ALA A CA 1
ATOM 967 C C . ALA A 1 122 ? -2.770 3.988 -19.021 1.00 78.00 122 ALA A C 1
ATOM 969 O O . ALA A 1 122 ? -3.383 5.058 -19.034 1.00 78.00 122 ALA A O 1
ATOM 970 N N . PHE A 1 123 ? -3.080 2.987 -19.853 1.00 82.06 123 PHE A N 1
ATOM 971 C CA . PHE A 1 123 ? -4.162 3.077 -20.835 1.00 82.06 123 PHE A CA 1
ATOM 972 C C . PHE A 1 123 ? -5.539 3.257 -20.180 1.00 82.06 123 PHE A C 1
ATOM 974 O O . PHE A 1 123 ? -6.311 4.123 -20.594 1.00 82.06 123 PHE A O 1
ATOM 981 N N . VAL A 1 124 ? -5.850 2.481 -19.137 1.00 79.44 124 VAL A N 1
ATOM 982 C CA . VAL A 1 124 ? -7.121 2.595 -18.400 1.00 79.44 124 VAL A CA 1
ATOM 983 C C . VAL A 1 124 ? -7.260 3.972 -17.752 1.00 79.44 124 VAL A C 1
ATOM 985 O O . VAL A 1 124 ? -8.344 4.557 -17.797 1.00 79.44 124 VAL A O 1
ATOM 988 N N . LEU A 1 125 ? -6.180 4.514 -17.182 1.00 77.00 125 LEU A N 1
ATOM 989 C CA . LEU A 1 125 ? -6.188 5.855 -16.599 1.00 77.00 125 LEU A CA 1
ATOM 990 C C . LEU A 1 125 ? -6.430 6.925 -17.671 1.00 77.00 125 LEU A C 1
ATOM 992 O O . LEU A 1 125 ? -7.290 7.785 -17.495 1.00 77.00 125 LEU A O 1
ATOM 996 N N . TYR A 1 126 ? -5.744 6.823 -18.813 1.00 79.81 126 TYR A N 1
ATOM 997 C CA . TYR A 1 126 ? -5.965 7.706 -19.958 1.00 79.81 126 TYR A CA 1
ATOM 998 C C . TYR A 1 126 ? -7.408 7.633 -20.487 1.00 79.81 126 TYR A C 1
ATOM 1000 O O . TYR A 1 126 ? -7.996 8.651 -20.856 1.00 79.81 126 TYR A O 1
ATOM 1008 N N . ALA A 1 127 ? -8.015 6.443 -20.494 1.00 82.94 127 ALA A N 1
ATOM 1009 C CA . ALA A 1 127 ? -9.394 6.256 -20.936 1.00 82.94 127 ALA A CA 1
ATOM 1010 C C . ALA A 1 127 ? -10.428 6.963 -20.038 1.00 82.94 127 ALA A C 1
ATOM 1012 O O . ALA A 1 127 ? -11.506 7.294 -20.528 1.00 82.94 127 ALA A O 1
ATOM 1013 N N . ARG A 1 128 ? -10.104 7.226 -18.763 1.00 80.81 128 ARG A N 1
ATOM 1014 C CA . ARG A 1 128 ? -10.968 7.961 -17.819 1.00 80.81 128 ARG A CA 1
ATOM 1015 C C . ARG A 1 128 ? -10.860 9.486 -17.924 1.00 80.81 128 ARG A C 1
ATOM 1017 O O . ARG A 1 128 ? -11.597 10.183 -17.236 1.00 80.81 128 ARG A O 1
ATOM 1024 N N . VAL A 1 129 ? -9.965 10.014 -18.757 1.00 83.44 129 VAL A N 1
ATOM 1025 C CA . VAL A 1 129 ? -9.841 11.460 -18.974 1.00 83.44 129 VAL A CA 1
ATOM 1026 C C . VAL A 1 129 ? -11.019 11.944 -19.829 1.00 83.44 129 VAL A C 1
ATOM 1028 O O . VAL A 1 129 ? -11.109 11.602 -21.009 1.00 83.44 129 VAL A O 1
ATOM 1031 N N . GLU A 1 130 ? -11.912 12.741 -19.233 1.00 82.56 130 GLU A N 1
ATOM 1032 C CA . GLU A 1 130 ? -13.158 13.217 -19.864 1.00 82.56 130 GLU A CA 1
ATOM 1033 C C . GLU A 1 130 ? -12.906 14.098 -21.097 1.00 82.56 130 GLU A C 1
ATOM 1035 O O . GLU A 1 130 ? -13.569 13.952 -22.124 1.00 82.56 130 GLU A O 1
ATOM 1040 N N . HIS A 1 131 ? -11.902 14.975 -21.032 1.00 84.56 131 HIS A N 1
ATOM 1041 C CA . HIS A 1 131 ? -11.543 15.876 -22.123 1.00 84.56 131 HIS A CA 1
ATOM 1042 C C . HIS A 1 131 ? -10.182 15.503 -22.701 1.00 84.56 131 HIS A C 1
ATOM 1044 O O . HIS A 1 131 ? -9.142 15.695 -22.077 1.00 84.56 131 HIS A O 1
ATOM 1050 N N . LYS A 1 132 ? -10.159 14.981 -23.927 1.00 81.69 132 LYS A N 1
ATOM 1051 C CA . LYS A 1 132 ? -8.912 14.665 -24.631 1.00 81.69 132 LYS A CA 1
ATOM 1052 C C . LYS A 1 132 ? -8.524 15.855 -25.499 1.00 81.69 132 LYS A C 1
ATOM 1054 O O . LYS A 1 132 ? -9.187 16.151 -26.484 1.00 81.69 132 LYS A O 1
ATOM 1059 N N . SER A 1 133 ? -7.454 16.543 -25.118 1.00 86.38 133 SER A N 1
ATOM 1060 C CA . SER A 1 133 ? -6.854 17.628 -25.891 1.00 86.38 133 SER A CA 1
ATOM 1061 C C . SER A 1 133 ? -5.416 17.264 -26.229 1.00 86.38 133 SER A C 1
ATOM 1063 O O . SER A 1 133 ? -4.730 16.639 -25.419 1.00 86.38 133 SER A O 1
ATOM 1065 N N . PHE A 1 134 ? -4.935 17.705 -27.391 1.00 83.62 134 PHE A N 1
ATOM 1066 C CA . PHE A 1 134 ? -3.516 17.610 -27.742 1.00 83.62 134 PHE A CA 1
ATOM 1067 C C . PHE A 1 134 ? -2.618 18.330 -26.722 1.00 83.62 134 PHE A C 1
ATOM 1069 O O . PHE A 1 134 ? -1.470 17.938 -26.533 1.00 83.62 134 PHE A O 1
ATOM 1076 N N . LEU A 1 135 ? -3.155 19.317 -25.992 1.00 86.94 135 LEU A N 1
ATOM 1077 C CA . LEU A 1 135 ? -2.450 19.993 -24.899 1.00 86.94 135 LEU A CA 1
ATOM 1078 C C . LEU A 1 135 ? -2.131 19.057 -23.721 1.00 86.94 135 LEU A C 1
ATOM 1080 O O . LEU A 1 135 ? -1.157 19.298 -23.015 1.00 86.94 135 LEU A O 1
ATOM 1084 N N . HIS A 1 136 ? -2.876 17.959 -23.533 1.00 85.56 136 HIS A N 1
ATOM 1085 C CA . HIS A 1 136 ? -2.575 16.954 -22.504 1.00 85.56 136 HIS A CA 1
ATOM 1086 C C . HIS A 1 136 ? -1.334 16.112 -22.828 1.00 85.56 136 HIS A C 1
ATOM 1088 O O . HIS A 1 136 ? -0.828 15.417 -21.950 1.00 85.56 136 HIS A O 1
ATOM 1094 N N . LEU A 1 137 ? -0.784 16.213 -24.042 1.00 86.31 137 LEU A N 1
ATOM 1095 C CA . LEU A 1 137 ? 0.507 15.606 -24.357 1.00 86.31 137 LEU A CA 1
ATOM 1096 C C . LEU A 1 137 ? 1.654 16.282 -23.589 1.00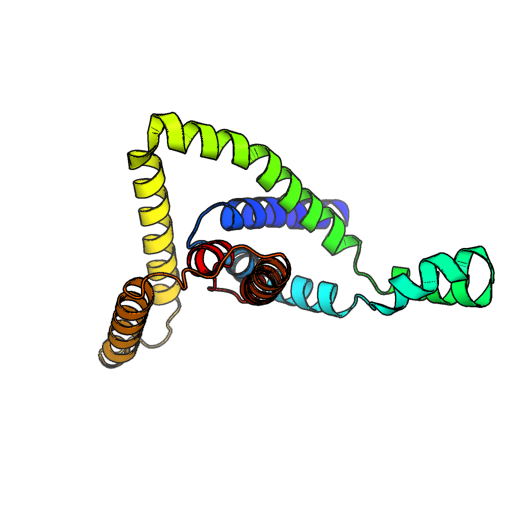 86.31 137 LEU A C 1
ATOM 1098 O O . LEU A 1 137 ? 2.631 15.620 -23.256 1.00 86.31 137 LEU A O 1
ATOM 1102 N N . ILE A 1 138 ? 1.515 17.570 -23.253 1.00 90.06 138 ILE A N 1
ATOM 1103 C CA . ILE A 1 138 ? 2.518 18.329 -22.495 1.00 90.06 138 ILE A CA 1
ATOM 1104 C C . ILE A 1 138 ? 2.738 17.727 -21.096 1.00 90.06 138 ILE A C 1
ATOM 1106 O O . ILE A 1 138 ? 3.869 17.340 -20.810 1.00 90.06 138 ILE A O 1
ATOM 1110 N N . PRO A 1 139 ? 1.719 17.578 -20.222 1.00 88.62 139 PRO A N 1
ATOM 1111 C CA . PRO A 1 139 ? 1.920 16.963 -18.911 1.00 88.62 139 PRO A CA 1
ATOM 1112 C C . PRO A 1 139 ? 2.353 15.493 -18.999 1.00 88.62 139 PRO A C 1
ATOM 1114 O O . PRO A 1 139 ? 3.112 15.050 -18.143 1.00 88.62 139 PRO A O 1
ATOM 1117 N N . VAL A 1 140 ? 1.943 14.746 -20.034 1.00 87.00 140 VAL A N 1
ATOM 1118 C CA . VAL A 1 140 ? 2.426 13.369 -20.262 1.00 87.00 140 VAL A CA 1
ATOM 1119 C C . VAL A 1 140 ? 3.925 13.356 -20.563 1.00 87.00 140 VAL A C 1
ATOM 1121 O O . VAL A 1 140 ? 4.662 12.600 -19.937 1.00 87.00 140 VAL A O 1
ATOM 1124 N N . LEU A 1 141 ? 4.389 14.210 -21.480 1.00 91.38 141 LEU A N 1
ATOM 1125 C CA . LEU A 1 141 ? 5.808 14.341 -21.816 1.00 91.38 141 LEU A CA 1
ATOM 1126 C C . LEU A 1 141 ? 6.632 14.830 -20.625 1.00 91.38 141 LEU A C 1
ATOM 1128 O O . LEU A 1 141 ? 7.699 14.283 -20.364 1.00 91.38 141 LEU A O 1
ATOM 1132 N N . LEU A 1 142 ? 6.133 15.822 -19.884 1.00 93.44 142 LEU A N 1
ATOM 1133 C CA . LEU A 1 142 ? 6.793 16.316 -18.676 1.00 93.44 142 LEU A CA 1
ATOM 1134 C C . LEU A 1 142 ? 6.881 15.230 -17.603 1.00 93.44 142 LEU A C 1
ATOM 1136 O O . LEU A 1 142 ? 7.941 15.058 -17.011 1.00 93.44 142 LEU A O 1
ATOM 1140 N N . GLY A 1 143 ? 5.807 14.468 -17.384 1.00 88.94 143 GLY A N 1
ATOM 1141 C CA . GLY A 1 143 ? 5.798 13.345 -16.448 1.00 88.94 143 GLY A CA 1
ATOM 1142 C C . GLY A 1 143 ? 6.753 12.227 -16.867 1.00 88.94 143 GLY A C 1
ATOM 1143 O O . GLY A 1 143 ? 7.491 11.713 -16.031 1.00 88.94 143 GLY A O 1
ATOM 1144 N N . PHE A 1 144 ? 6.794 11.893 -18.160 1.00 87.50 144 PHE A N 1
ATOM 1145 C CA . PHE A 1 144 ? 7.734 10.914 -18.706 1.00 87.50 144 PHE A CA 1
ATOM 1146 C C . PHE A 1 144 ? 9.187 11.370 -18.544 1.00 87.50 144 PHE A C 1
ATOM 1148 O O . PHE A 1 144 ? 10.016 10.604 -18.063 1.00 87.50 144 PHE A O 1
ATOM 1155 N N . LEU A 1 145 ? 9.494 12.622 -18.899 1.00 92.31 145 LEU A N 1
ATOM 1156 C CA . LEU A 1 145 ? 10.837 13.181 -18.761 1.00 92.31 145 LEU A CA 1
ATOM 1157 C C . LEU A 1 145 ? 11.259 13.250 -17.291 1.00 92.31 145 LEU A C 1
ATOM 1159 O O . LEU A 1 145 ? 12.381 12.877 -16.962 1.00 92.31 145 LEU A O 1
ATOM 1163 N N . PHE A 1 146 ? 10.353 13.674 -16.409 1.00 88.19 146 PHE A N 1
ATOM 1164 C CA . PHE A 1 146 ? 10.581 13.669 -14.970 1.00 88.19 146 PHE A CA 1
ATOM 1165 C C . PHE A 1 146 ? 10.884 12.258 -14.465 1.00 88.19 146 PHE A C 1
ATOM 1167 O O . PHE A 1 146 ? 11.891 12.069 -13.794 1.00 88.19 146 PHE A O 1
ATOM 1174 N N . ALA A 1 147 ? 10.068 11.263 -14.828 1.00 82.88 147 ALA A N 1
ATOM 1175 C CA . ALA A 1 147 ? 10.292 9.875 -14.437 1.00 82.88 147 ALA A CA 1
ATOM 1176 C C . ALA A 1 147 ? 11.624 9.335 -14.978 1.00 82.88 147 ALA A C 1
ATOM 1178 O O . ALA A 1 147 ? 12.343 8.670 -14.241 1.00 82.88 147 ALA A O 1
ATOM 1179 N N . TYR A 1 148 ? 11.977 9.650 -16.228 1.00 85.38 148 TYR A N 1
ATOM 1180 C CA . TYR A 1 148 ? 13.240 9.243 -16.846 1.00 85.38 148 TYR A CA 1
ATOM 1181 C C . TYR A 1 148 ? 14.455 9.841 -16.128 1.00 85.38 148 TYR A C 1
ATOM 1183 O O . TYR A 1 148 ? 15.390 9.117 -15.799 1.00 85.38 148 TYR A O 1
ATOM 1191 N N . VAL A 1 149 ? 14.431 11.147 -15.843 1.00 86.69 149 VAL A N 1
ATOM 1192 C CA . VAL A 1 149 ? 15.498 11.815 -15.082 1.00 86.69 149 VAL A CA 1
ATOM 1193 C C . VAL A 1 149 ? 15.558 11.264 -13.659 1.00 86.69 149 VAL A C 1
ATOM 1195 O O . VAL A 1 149 ? 16.645 10.983 -13.169 1.00 86.69 149 VAL A O 1
ATOM 1198 N N . PHE A 1 150 ? 14.402 11.048 -13.025 1.00 81.12 150 PHE A N 1
ATOM 1199 C CA . PHE A 1 150 ? 14.304 10.477 -11.684 1.00 81.12 150 PHE A CA 1
ATOM 1200 C C . PHE A 1 150 ? 14.929 9.073 -11.604 1.00 81.12 150 PHE A C 1
ATOM 1202 O O . PHE A 1 150 ? 15.706 8.795 -10.700 1.00 81.12 150 PHE A O 1
ATOM 1209 N N . LEU A 1 151 ? 14.635 8.217 -12.586 1.00 77.31 151 LEU A N 1
ATOM 1210 C CA . LEU A 1 151 ? 15.213 6.877 -12.745 1.00 77.31 151 LEU A CA 1
ATOM 1211 C C . LEU A 1 151 ? 16.717 6.889 -13.047 1.00 77.31 151 LEU A C 1
ATOM 1213 O O . LEU A 1 151 ? 17.397 5.909 -12.762 1.00 77.31 151 LEU A O 1
ATOM 1217 N N . GLY A 1 152 ? 17.210 7.960 -13.670 1.00 75.38 152 GLY A N 1
ATOM 1218 C CA . GLY A 1 152 ? 18.614 8.128 -14.036 1.00 75.38 152 GLY A CA 1
ATOM 1219 C C . GLY A 1 152 ? 19.509 8.608 -12.894 1.00 75.38 152 GLY A C 1
ATOM 1220 O O . GLY A 1 152 ? 20.727 8.601 -13.058 1.00 75.38 152 GLY A O 1
ATOM 1221 N N . PHE A 1 153 ? 18.946 9.019 -11.753 1.00 75.31 153 PHE A N 1
ATOM 1222 C CA . PHE A 1 153 ? 19.745 9.213 -10.549 1.00 75.31 153 PHE A CA 1
ATOM 1223 C C . PHE A 1 153 ? 20.170 7.839 -10.027 1.00 75.31 153 PHE A C 1
ATOM 1225 O O . PHE A 1 153 ? 19.321 7.005 -9.709 1.00 75.31 153 PHE A O 1
ATOM 1232 N N . GLU A 1 154 ? 21.482 7.603 -9.929 1.00 66.88 154 GLU A N 1
ATOM 1233 C CA . GLU A 1 154 ? 21.995 6.511 -9.102 1.00 66.88 154 GLU A CA 1
ATOM 1234 C C . GLU A 1 154 ? 21.401 6.698 -7.702 1.00 66.88 154 GLU A C 1
ATOM 1236 O O . GLU A 1 154 ? 21.433 7.807 -7.155 1.00 66.88 154 GLU A O 1
ATOM 1241 N N . GLY A 1 155 ? 20.765 5.645 -7.172 1.00 63.81 155 GLY A N 1
ATOM 1242 C CA . GLY A 1 155 ? 20.197 5.672 -5.828 1.00 63.81 155 GLY A CA 1
ATOM 1243 C C . GLY A 1 155 ? 21.237 6.213 -4.854 1.00 63.81 155 GLY A C 1
ATOM 1244 O O . GLY A 1 155 ? 22.437 6.008 -5.045 1.00 63.81 155 GLY A O 1
ATOM 1245 N N . LEU A 1 156 ? 20.802 6.952 -3.834 1.00 65.44 156 LEU A N 1
ATOM 1246 C CA . LEU A 1 156 ? 21.751 7.438 -2.843 1.00 65.44 156 LEU A CA 1
ATOM 1247 C C . LEU A 1 156 ? 22.413 6.194 -2.228 1.00 65.44 156 LEU A C 1
ATOM 1249 O O . LEU A 1 156 ? 21.725 5.426 -1.560 1.00 65.44 156 LEU A O 1
ATOM 1253 N N . GLU A 1 157 ? 23.715 5.974 -2.456 1.00 67.00 157 GLU A N 1
ATOM 1254 C CA . GLU A 1 157 ? 24.494 4.915 -1.793 1.00 67.00 157 GLU A CA 1
ATOM 1255 C C . GLU A 1 157 ? 24.672 5.270 -0.308 1.00 67.00 157 GLU A C 1
ATOM 1257 O O . GLU A 1 157 ? 25.759 5.537 0.207 1.00 67.00 157 GLU A O 1
ATOM 1262 N N . LEU A 1 158 ? 23.552 5.359 0.400 1.00 67.75 158 LEU A N 1
ATOM 1263 C CA . LEU A 1 158 ? 23.506 5.552 1.825 1.00 67.75 158 LEU A CA 1
ATOM 1264 C C . LEU A 1 158 ? 23.831 4.207 2.459 1.00 67.75 158 LEU A C 1
ATOM 1266 O O . LEU A 1 158 ? 23.189 3.196 2.180 1.00 67.75 158 LEU A O 1
ATOM 1270 N N . ASN A 1 159 ? 24.815 4.196 3.354 1.00 77.69 159 ASN A N 1
ATOM 1271 C CA . ASN A 1 159 ? 25.089 3.023 4.176 1.00 77.69 159 ASN A CA 1
ATOM 1272 C C . ASN A 1 159 ? 23.782 2.530 4.815 1.00 77.69 159 ASN A C 1
ATOM 1274 O O . ASN A 1 159 ? 23.106 3.320 5.475 1.00 77.69 159 ASN A O 1
ATOM 1278 N N . HIS A 1 160 ? 23.452 1.242 4.674 1.00 82.56 160 HIS A N 1
ATOM 1279 C CA . HIS A 1 160 ? 22.236 0.620 5.224 1.00 82.56 160 HIS A CA 1
ATOM 1280 C C . HIS A 1 160 ? 22.252 0.539 6.765 1.00 82.56 160 HIS A C 1
ATOM 1282 O O . HIS A 1 160 ? 22.245 -0.529 7.375 1.00 82.56 160 HIS A O 1
ATOM 1288 N N . THR A 1 161 ? 22.306 1.692 7.421 1.00 90.88 161 THR A N 1
ATOM 1289 C CA . THR A 1 161 ? 22.238 1.838 8.870 1.00 90.88 161 THR A CA 1
ATOM 1290 C C . THR A 1 161 ? 20.779 1.842 9.321 1.00 90.88 161 THR A C 1
ATOM 1292 O O . THR A 1 161 ? 19.879 2.243 8.583 1.00 90.88 161 THR A O 1
ATOM 1295 N N . LEU A 1 162 ? 20.538 1.429 10.568 1.00 92.38 162 LEU A N 1
ATOM 1296 C CA . LEU A 1 162 ? 19.201 1.392 11.173 1.00 92.38 162 LEU A CA 1
ATOM 1297 C C . LEU A 1 162 ? 18.393 2.699 11.007 1.00 92.38 162 LEU A C 1
ATOM 1299 O O . LEU A 1 162 ? 17.216 2.603 10.658 1.00 92.38 162 LEU A O 1
ATOM 1303 N N . PRO A 1 163 ? 18.968 3.908 11.196 1.00 92.06 163 PRO A N 1
ATOM 1304 C CA . PRO A 1 163 ? 18.233 5.156 10.983 1.00 92.06 163 PRO A CA 1
ATOM 1305 C C . PRO A 1 163 ? 17.774 5.356 9.538 1.00 92.06 163 PRO A C 1
ATOM 1307 O O . PRO A 1 163 ? 16.658 5.816 9.315 1.00 92.06 163 PRO A O 1
ATOM 1310 N N . ILE A 1 164 ? 18.611 4.987 8.565 1.00 89.00 164 ILE A N 1
ATOM 1311 C CA . ILE A 1 164 ? 18.287 5.120 7.141 1.00 89.00 164 ILE A CA 1
ATOM 1312 C C . ILE A 1 164 ? 17.163 4.152 6.780 1.00 89.00 164 ILE A C 1
ATOM 1314 O O . ILE A 1 164 ? 16.140 4.591 6.274 1.00 89.00 164 ILE A O 1
ATOM 1318 N N . ILE A 1 165 ? 17.271 2.878 7.173 1.00 89.62 165 ILE A N 1
ATOM 1319 C CA . ILE A 1 165 ? 16.212 1.878 6.952 1.00 89.62 165 ILE A CA 1
ATOM 1320 C C . ILE A 1 165 ? 14.881 2.333 7.570 1.00 89.62 165 ILE A C 1
ATOM 1322 O O . ILE A 1 165 ? 13.824 2.196 6.953 1.00 89.62 165 ILE A O 1
ATOM 1326 N N . PHE A 1 166 ? 14.918 2.899 8.780 1.00 91.31 166 PHE A N 1
ATOM 1327 C CA . PHE A 1 166 ? 13.721 3.408 9.445 1.00 91.31 166 PHE A CA 1
ATOM 1328 C C . PHE A 1 166 ? 13.070 4.561 8.668 1.00 91.31 166 PHE A C 1
ATOM 1330 O O . PHE A 1 166 ? 11.856 4.550 8.461 1.00 91.31 166 PHE A O 1
ATOM 1337 N N . ILE A 1 167 ? 13.862 5.538 8.212 1.00 91.00 167 ILE A N 1
ATOM 1338 C CA . ILE A 1 167 ? 13.362 6.683 7.440 1.00 91.00 167 ILE A CA 1
ATOM 1339 C C . ILE A 1 167 ? 12.852 6.231 6.065 1.00 91.00 167 ILE A C 1
ATOM 1341 O O . ILE A 1 167 ? 11.738 6.602 5.690 1.00 91.00 167 ILE A O 1
ATOM 1345 N N . SER A 1 168 ? 13.603 5.390 5.347 1.00 89.06 168 SER A N 1
ATOM 1346 C CA . SER A 1 168 ? 13.198 4.834 4.048 1.00 89.06 168 SER A CA 1
ATOM 1347 C C . SER A 1 168 ? 11.891 4.045 4.176 1.00 89.06 168 SER A C 1
ATOM 1349 O O . SER A 1 168 ? 10.972 4.227 3.373 1.00 89.06 168 SER A O 1
ATOM 1351 N N . GLY A 1 169 ? 11.740 3.253 5.242 1.00 89.19 169 GLY A N 1
ATOM 1352 C CA . GLY A 1 169 ? 10.495 2.555 5.564 1.00 89.19 169 GLY A CA 1
ATOM 1353 C C . GLY A 1 169 ? 9.330 3.503 5.864 1.00 89.19 169 GLY A C 1
ATOM 1354 O O . GLY A 1 169 ? 8.231 3.307 5.344 1.00 89.19 169 GLY A O 1
ATOM 1355 N N . ALA A 1 170 ? 9.559 4.562 6.647 1.00 90.25 170 ALA A N 1
ATOM 1356 C CA . ALA A 1 170 ? 8.531 5.554 6.965 1.00 90.25 170 ALA A CA 1
ATOM 1357 C C . ALA A 1 170 ? 8.026 6.287 5.709 1.00 90.25 170 ALA A C 1
ATOM 1359 O O . ALA A 1 170 ? 6.815 6.396 5.504 1.00 90.25 170 ALA A O 1
ATOM 1360 N N . VAL A 1 171 ? 8.938 6.737 4.840 1.00 88.88 171 VAL A N 1
ATOM 1361 C CA . VAL A 1 171 ? 8.595 7.373 3.555 1.00 88.88 171 VAL A CA 1
ATOM 1362 C C . VAL A 1 171 ? 7.834 6.397 2.658 1.00 88.88 171 VAL A C 1
ATOM 1364 O O . VAL A 1 171 ? 6.797 6.751 2.093 1.00 88.88 171 VAL A O 1
ATOM 1367 N N . THR A 1 172 ? 8.303 5.152 2.582 1.00 87.12 172 THR A N 1
ATOM 1368 C CA . THR A 1 172 ? 7.696 4.099 1.761 1.00 87.12 172 THR A CA 1
ATOM 1369 C C . THR A 1 172 ? 6.266 3.788 2.194 1.00 87.12 172 THR A C 1
ATOM 1371 O O . THR A 1 172 ? 5.372 3.756 1.352 1.00 87.12 172 THR A O 1
ATOM 1374 N N . ILE A 1 173 ? 6.006 3.622 3.493 1.00 85.56 173 ILE A N 1
ATOM 1375 C CA . ILE A 1 173 ? 4.653 3.339 4.000 1.00 85.56 173 ILE A CA 1
ATOM 1376 C C . ILE A 1 173 ? 3.700 4.501 3.703 1.00 85.56 173 ILE A C 1
ATOM 1378 O O . ILE A 1 173 ? 2.571 4.269 3.269 1.00 85.56 173 ILE A O 1
ATOM 1382 N N . CYS A 1 174 ? 4.147 5.748 3.878 1.00 85.94 174 CYS A N 1
ATOM 1383 C CA . CYS A 1 174 ? 3.356 6.920 3.501 1.00 85.94 174 CYS A CA 1
ATOM 1384 C C . CYS A 1 174 ? 3.002 6.901 2.008 1.00 85.94 174 CYS A C 1
ATOM 1386 O O . CYS A 1 174 ? 1.861 7.176 1.638 1.00 85.94 174 CYS A O 1
ATOM 1388 N N . ALA A 1 175 ? 3.955 6.522 1.156 1.00 83.94 175 ALA A N 1
ATOM 1389 C CA . ALA A 1 175 ? 3.739 6.407 -0.277 1.00 83.94 175 ALA A CA 1
ATOM 1390 C C . ALA A 1 175 ? 2.788 5.261 -0.665 1.00 83.94 175 ALA A C 1
ATOM 1392 O O . ALA A 1 175 ? 1.990 5.436 -1.580 1.00 83.94 175 ALA A O 1
ATOM 1393 N N . MET A 1 176 ? 2.807 4.125 0.042 1.00 84.31 176 MET A N 1
ATOM 1394 C CA . MET A 1 176 ? 1.908 2.986 -0.226 1.00 84.31 176 MET A CA 1
ATOM 1395 C C . MET A 1 176 ? 0.431 3.302 0.039 1.00 84.31 176 MET A C 1
ATOM 1397 O O . MET A 1 176 ? -0.447 2.636 -0.510 1.00 84.31 176 MET A O 1
ATOM 1401 N N . ILE A 1 177 ? 0.142 4.318 0.858 1.00 82.62 177 ILE A N 1
ATOM 1402 C CA . ILE A 1 177 ? -1.230 4.789 1.074 1.00 82.62 177 ILE A CA 1
ATOM 1403 C C . ILE A 1 177 ? -1.727 5.577 -0.146 1.00 82.62 177 ILE A C 1
ATOM 1405 O O . ILE A 1 177 ? -2.910 5.510 -0.457 1.00 82.62 177 ILE A O 1
ATOM 1409 N N . LEU A 1 178 ? -0.859 6.300 -0.862 1.00 82.44 178 LEU A N 1
ATOM 1410 C CA . LEU A 1 178 ? -1.253 7.137 -1.998 1.00 82.44 178 LEU A CA 1
ATOM 1411 C C . LEU A 1 178 ? -1.536 6.291 -3.257 1.00 82.44 178 LEU A C 1
ATOM 1413 O O . LEU A 1 178 ? -0.646 5.589 -3.745 1.00 82.44 178 LEU A O 1
ATOM 1417 N N . PRO A 1 179 ? -2.743 6.385 -3.852 1.00 77.94 179 PRO A N 1
ATOM 1418 C CA . PRO A 1 179 ? -3.037 5.724 -5.116 1.00 77.94 179 PRO A CA 1
ATOM 1419 C C . PRO A 1 179 ? -2.087 6.201 -6.216 1.00 77.94 179 PRO A C 1
ATOM 1421 O O . PRO A 1 179 ? -1.865 7.398 -6.390 1.00 77.94 179 PRO A O 1
ATOM 1424 N N . GLY A 1 180 ? -1.554 5.259 -6.987 1.00 73.69 180 GLY A N 1
ATOM 1425 C CA . GLY A 1 180 ? -0.658 5.538 -8.109 1.00 73.69 180 GLY A CA 1
ATOM 1426 C C . GLY A 1 180 ? 0.823 5.624 -7.742 1.00 73.69 180 GLY A C 1
ATOM 1427 O O . GLY A 1 180 ? 1.643 5.661 -8.654 1.00 73.69 180 GLY A O 1
ATOM 1428 N N . ILE A 1 181 ? 1.182 5.585 -6.454 1.00 79.81 181 ILE A N 1
ATOM 1429 C CA . ILE A 1 181 ? 2.579 5.516 -6.011 1.00 79.81 181 ILE A CA 1
ATOM 1430 C C . ILE A 1 181 ? 2.875 4.106 -5.480 1.00 79.81 181 ILE A C 1
ATOM 1432 O O . ILE A 1 181 ? 2.153 3.576 -4.636 1.00 79.81 181 ILE A O 1
ATOM 1436 N N . SER A 1 182 ? 3.920 3.464 -6.015 1.00 79.00 182 SER A N 1
ATOM 1437 C CA . SER A 1 182 ? 4.368 2.133 -5.582 1.00 79.00 182 SER A CA 1
ATOM 1438 C C . SER A 1 182 ? 5.477 2.288 -4.545 1.00 79.00 182 SER A C 1
ATOM 1440 O O . SER A 1 182 ? 6.591 2.698 -4.872 1.00 79.00 182 SER A O 1
ATOM 1442 N N . GLY A 1 183 ? 5.184 1.963 -3.284 1.00 76.56 183 GLY A N 1
ATOM 1443 C CA . GLY A 1 183 ? 6.183 2.038 -2.216 1.00 76.56 183 GLY A CA 1
ATOM 1444 C C . GLY A 1 183 ? 7.358 1.084 -2.427 1.00 76.56 183 GLY A C 1
ATOM 1445 O O . GLY A 1 183 ? 8.498 1.472 -2.203 1.00 76.56 183 GLY A O 1
ATOM 1446 N N . ALA A 1 184 ? 7.104 -0.121 -2.950 1.00 76.31 184 ALA A N 1
ATOM 1447 C CA . ALA A 1 184 ? 8.161 -1.072 -3.297 1.00 76.31 184 ALA A CA 1
ATOM 1448 C C . ALA A 1 184 ? 9.148 -0.496 -4.326 1.00 76.31 184 ALA A C 1
ATOM 1450 O O . ALA A 1 184 ? 10.340 -0.767 -4.248 1.00 76.31 184 ALA A O 1
ATOM 1451 N N . PHE A 1 185 ? 8.666 0.332 -5.260 1.00 76.81 185 PHE A N 1
ATOM 1452 C CA . PHE A 1 185 ? 9.521 1.026 -6.220 1.00 76.81 185 PHE A CA 1
ATOM 1453 C C . PHE A 1 185 ? 10.322 2.156 -5.566 1.00 76.81 185 PHE A C 1
ATOM 1455 O O . PHE A 1 185 ? 11.505 2.280 -5.842 1.00 76.81 185 PHE A O 1
ATOM 1462 N N . ILE A 1 186 ? 9.719 2.938 -4.663 1.00 79.62 186 ILE A N 1
ATOM 1463 C CA . ILE A 1 186 ? 10.432 3.984 -3.907 1.00 79.62 186 ILE A CA 1
ATOM 1464 C C . ILE A 1 186 ? 11.553 3.388 -3.050 1.00 79.62 186 ILE A C 1
ATOM 1466 O O . ILE A 1 186 ? 12.642 3.950 -3.008 1.00 79.62 186 ILE A O 1
ATOM 1470 N N . LEU A 1 187 ? 11.318 2.232 -2.428 1.00 79.69 187 LEU A N 1
ATOM 1471 C CA . LEU A 1 187 ? 12.322 1.530 -1.628 1.00 79.69 187 LEU A CA 1
ATOM 1472 C C . LEU A 1 187 ? 13.523 1.038 -2.458 1.00 79.69 187 LEU A C 1
ATOM 1474 O O . LEU A 1 187 ? 14.570 0.775 -1.891 1.00 79.69 187 LEU A O 1
ATOM 1478 N N . LEU A 1 188 ? 13.408 0.913 -3.788 1.00 75.81 188 LEU A N 1
ATOM 1479 C CA . LEU A 1 188 ? 14.564 0.600 -4.642 1.00 75.81 188 LEU A CA 1
ATOM 1480 C C . LEU A 1 188 ? 15.520 1.793 -4.808 1.00 75.81 188 LEU A C 1
ATOM 1482 O O . LEU A 1 188 ? 16.669 1.584 -5.186 1.00 75.81 188 LEU A O 1
ATOM 1486 N N . PHE A 1 189 ? 15.057 3.022 -4.552 1.00 73.75 189 PHE A N 1
ATOM 1487 C CA . PHE A 1 189 ? 15.862 4.248 -4.656 1.00 73.75 189 PHE A CA 1
ATOM 1488 C C . PHE A 1 189 ? 16.377 4.770 -3.307 1.00 73.75 189 PHE A C 1
ATOM 1490 O O . PHE A 1 189 ? 17.242 5.649 -3.302 1.00 73.75 189 PHE A O 1
ATOM 1497 N N . LEU A 1 190 ? 15.809 4.296 -2.191 1.00 75.31 190 LEU A N 1
ATOM 1498 C CA . LEU A 1 190 ? 16.061 4.763 -0.819 1.00 75.31 190 LEU A CA 1
ATOM 1499 C C . LEU A 1 190 ? 16.792 3.720 0.028 1.00 75.31 190 LEU A C 1
ATOM 1501 O O . LEU A 1 190 ? 17.374 4.143 1.054 1.00 75.31 190 LEU A O 1
#

Secondary structure (DSSP, 8-state):
--HHHHHHHHHHHHHHHHHHHHSTT--HHHHHHHTT-HHHHHHHHHT--THHHHHHHHHTT-HHHHHHHHHHHHHS-HHHHHHHHHHHHHHHHHHHHHHHHHHHH-HHHHHHHHHHHHHHHHHHHHHT-SS--GGGHHHHHHHHHHHHHHHHSPP------HHHHHHHHHHHHHHHHSTT--HHHHTTT-

Foldseek 3Di:
DPLVVVLVLLLQLLLVLLLQLVFPQGASLQSCVVSVNLVVVVLLVVLQDPCLVVLVVVLVVDVVSVVVNVVNVVSHPCSNVVSNPNSNVVNNVVVVVVVVVCCVPPVVVVVVVSVVVNVVVVVVVVVPPPDDDPVVVVVVVVVVVVVVVVVPDQAPPPDPDPVVVVVLVVVLVVQSSDRSGRSVNSSVRD

pLDDT: mean 86.37, std 7.15, range [56.5, 97.62]

Radius of gyration: 20.38 Å; chains: 1; bounding box: 51×40×64 Å